Protein AF-A0A8C8DCT1-F1 (afdb_monomer)

Organism: Oncorhynchus tshawytscha (NCBI:txid74940)

InterPro domains:
  IPR006759 Glycosyl transferase family 54 [PTHR12062] (25-273)
  IPR056576 MGAT4 A/B/C, C-terminal domain [PF23524] (179-277)
  IPR057279 MGAT4, conserved region [PF04666] (25-170)

Structure (mmCIF, N/CA/C/O backbone):
data_AF-A0A8C8DCT1-F1
#
_entry.id   AF-A0A8C8DCT1-F1
#
loop_
_atom_site.group_PDB
_atom_site.id
_atom_site.type_symbol
_atom_site.label_atom_id
_atom_site.label_alt_id
_atom_site.label_comp_id
_atom_site.label_asym_id
_atom_site.label_entity_id
_atom_site.label_seq_id
_atom_site.pdbx_PDB_ins_code
_atom_site.Cartn_x
_atom_site.Cartn_y
_atom_site.Cartn_z
_atom_site.occupancy
_atom_site.B_iso_or_equiv
_atom_site.auth_seq_id
_atom_site.auth_comp_id
_atom_site.auth_asym_id
_atom_site.auth_atom_id
_atom_site.pdbx_PDB_model_num
ATOM 1 N N . MET A 1 1 ? 6.101 -24.961 2.528 1.00 25.94 1 MET A N 1
ATOM 2 C CA . MET A 1 1 ? 6.917 -23.967 3.258 1.00 25.94 1 MET A CA 1
ATOM 3 C C . MET A 1 1 ? 7.172 -22.815 2.290 1.00 25.94 1 MET A C 1
ATOM 5 O O . MET A 1 1 ? 8.003 -22.950 1.407 1.00 25.94 1 MET A O 1
ATOM 9 N N . VAL A 1 2 ? 6.334 -21.772 2.319 1.00 28.38 2 VAL A N 1
ATOM 10 C CA . VAL A 1 2 ? 6.328 -20.701 1.302 1.00 28.38 2 VAL A CA 1
ATOM 11 C C . VAL A 1 2 ? 7.043 -19.491 1.891 1.00 28.38 2 VAL A C 1
ATOM 13 O O . VAL A 1 2 ? 6.448 -18.714 2.635 1.00 28.38 2 VAL A O 1
ATOM 16 N N . GLY A 1 3 ? 8.344 -19.394 1.627 1.00 27.45 3 GLY A N 1
ATOM 17 C CA . GLY A 1 3 ? 9.152 -18.250 2.030 1.00 27.45 3 GLY A CA 1
ATOM 18 C C . GLY A 1 3 ? 8.794 -17.037 1.181 1.00 27.45 3 GLY A C 1
ATOM 19 O O . GLY A 1 3 ? 8.945 -17.066 -0.036 1.00 27.45 3 GLY A O 1
ATOM 20 N N . TRP A 1 4 ? 8.317 -15.974 1.820 1.00 39.59 4 TRP A N 1
ATOM 21 C CA . TRP A 1 4 ? 8.308 -14.644 1.223 1.00 39.59 4 TRP A CA 1
ATOM 22 C C . TRP A 1 4 ? 9.604 -13.951 1.630 1.00 39.59 4 TRP A C 1
ATOM 24 O O . TRP A 1 4 ? 9.947 -13.917 2.811 1.00 39.59 4 TRP A O 1
ATOM 34 N N . SER A 1 5 ? 10.323 -13.381 0.665 1.00 36.41 5 SER A N 1
ATOM 35 C CA . SER A 1 5 ? 11.339 -12.380 0.972 1.00 36.41 5 SER A CA 1
ATOM 36 C C . SER A 1 5 ? 10.609 -11.055 1.168 1.00 36.41 5 SER A C 1
ATOM 38 O O . SER A 1 5 ? 10.231 -10.399 0.202 1.00 36.41 5 SER A O 1
ATOM 40 N N . VAL A 1 6 ? 10.343 -10.685 2.422 1.00 41.06 6 VAL A N 1
ATOM 41 C CA . VAL A 1 6 ? 9.901 -9.324 2.740 1.00 41.06 6 VAL A CA 1
ATOM 42 C C . VAL A 1 6 ? 11.112 -8.410 2.528 1.00 41.06 6 VAL A C 1
ATOM 44 O O . VAL A 1 6 ? 12.167 -8.619 3.128 1.00 41.06 6 VAL A O 1
ATOM 47 N N . GLY A 1 7 ? 10.980 -7.434 1.629 1.00 40.09 7 GLY A N 1
ATOM 48 C CA . GLY A 1 7 ? 12.064 -6.625 1.053 1.00 40.09 7 GLY A CA 1
ATOM 49 C C . GLY A 1 7 ? 12.841 -5.699 2.001 1.00 40.09 7 GLY A C 1
ATOM 50 O O . GLY A 1 7 ? 13.583 -4.846 1.518 1.00 40.09 7 GLY A O 1
ATOM 51 N N . TRP A 1 8 ? 12.740 -5.861 3.323 1.00 38.50 8 TRP A N 1
ATOM 52 C CA . TRP A 1 8 ? 13.465 -5.035 4.298 1.00 38.50 8 TRP A CA 1
ATOM 53 C C . TRP A 1 8 ? 14.991 -5.168 4.169 1.00 38.50 8 TRP A C 1
ATOM 55 O O . TRP A 1 8 ? 15.706 -4.172 4.264 1.00 38.50 8 TRP A O 1
ATOM 65 N N . LEU A 1 9 ? 15.503 -6.370 3.864 1.00 32.44 9 LEU A N 1
ATOM 66 C CA . LEU A 1 9 ? 16.948 -6.602 3.702 1.00 32.44 9 LEU A CA 1
ATOM 67 C C . LEU A 1 9 ? 17.505 -6.054 2.370 1.00 32.44 9 LEU A C 1
ATOM 69 O O . LEU A 1 9 ? 18.698 -5.787 2.246 1.00 32.44 9 LEU A O 1
ATOM 73 N N . VAL A 1 10 ? 16.648 -5.881 1.359 1.00 43.91 10 VAL A N 1
ATOM 74 C CA . VAL A 1 10 ? 17.064 -5.559 -0.017 1.00 43.91 10 VAL A CA 1
ATOM 75 C C . VAL A 1 10 ? 17.356 -4.068 -0.182 1.00 43.91 10 VAL A C 1
ATOM 77 O O . VAL A 1 10 ? 18.243 -3.687 -0.947 1.00 43.91 10 VAL A O 1
ATOM 80 N N . ARG A 1 11 ? 16.685 -3.207 0.592 1.00 40.72 11 ARG A N 1
ATOM 81 C CA . ARG A 1 11 ? 16.864 -1.754 0.490 1.00 40.72 11 ARG A CA 1
ATOM 82 C C . ARG A 1 11 ? 18.216 -1.278 1.022 1.00 40.72 11 ARG A C 1
ATOM 84 O O . ARG A 1 11 ? 18.781 -0.364 0.436 1.00 40.72 11 ARG A O 1
ATOM 91 N N . TRP A 1 12 ? 18.786 -1.916 2.049 1.00 36.31 12 TRP A N 1
ATOM 92 C CA . TRP A 1 12 ? 20.159 -1.606 2.480 1.00 36.31 12 TRP A CA 1
ATOM 93 C C . TRP A 1 12 ? 21.188 -1.947 1.397 1.00 36.31 12 TRP A C 1
ATOM 95 O O . TRP A 1 12 ? 22.091 -1.153 1.151 1.00 36.31 12 TRP A O 1
ATOM 105 N N . LEU A 1 13 ? 21.010 -3.066 0.688 1.00 40.31 13 LEU A N 1
ATOM 106 C CA . LEU A 1 13 ? 21.912 -3.472 -0.390 1.00 40.31 13 LEU A CA 1
ATOM 107 C C . LEU A 1 13 ? 21.796 -2.551 -1.621 1.00 40.31 13 LEU A C 1
ATOM 109 O O . LEU A 1 13 ? 22.809 -2.128 -2.169 1.00 40.31 13 LEU A O 1
ATOM 113 N N . VAL A 1 14 ? 20.572 -2.194 -2.032 1.00 45.75 14 VAL A N 1
ATOM 114 C CA . VAL A 1 14 ? 20.336 -1.322 -3.200 1.00 45.75 14 VAL A CA 1
ATOM 115 C C . VAL A 1 14 ? 20.711 0.128 -2.898 1.00 45.75 14 VAL A C 1
ATOM 117 O O . VAL A 1 14 ? 21.392 0.751 -3.705 1.00 45.75 14 VAL A O 1
ATOM 120 N N . ARG A 1 15 ? 20.374 0.657 -1.714 1.00 43.50 15 ARG A N 1
ATOM 121 C CA . ARG A 1 15 ? 20.783 2.010 -1.306 1.00 43.50 15 ARG A CA 1
ATOM 122 C C . ARG A 1 15 ? 22.308 2.114 -1.195 1.00 43.50 15 ARG A C 1
ATOM 124 O O . ARG A 1 15 ? 22.856 3.135 -1.586 1.00 43.50 15 ARG A O 1
ATOM 131 N N . TRP A 1 16 ? 23.006 1.064 -0.757 1.00 39.75 16 TRP A N 1
ATOM 132 C CA . TRP A 1 16 ? 24.475 1.043 -0.740 1.00 39.75 16 TRP A CA 1
ATOM 133 C C . TRP A 1 16 ? 25.089 0.944 -2.148 1.00 39.75 16 TRP A C 1
ATOM 135 O O . TRP A 1 16 ? 26.057 1.642 -2.437 1.00 39.75 16 TRP A O 1
ATOM 145 N N . LEU A 1 17 ? 24.498 0.162 -3.059 1.00 44.16 17 LEU A N 1
ATOM 146 C CA . LEU A 1 17 ? 24.978 0.041 -4.444 1.00 44.16 17 LEU A CA 1
ATOM 147 C C . LEU A 1 17 ? 24.665 1.271 -5.319 1.00 44.16 17 LEU A C 1
ATOM 149 O O . LEU A 1 17 ? 25.427 1.558 -6.241 1.00 44.16 17 LEU A O 1
ATOM 153 N N . THR A 1 18 ? 23.589 2.021 -5.047 1.00 47.94 18 THR A N 1
ATOM 154 C CA . THR A 1 18 ? 23.150 3.141 -5.904 1.00 47.94 18 THR A CA 1
ATOM 155 C C . THR A 1 18 ? 23.257 4.531 -5.275 1.00 47.94 18 THR A C 1
ATOM 157 O O . THR A 1 18 ? 23.025 5.522 -5.970 1.00 47.94 18 THR A O 1
ATOM 160 N N . SER A 1 19 ? 23.657 4.664 -4.003 1.00 49.53 19 SER A N 1
ATOM 161 C CA . SER A 1 19 ? 23.909 5.979 -3.378 1.00 49.53 19 SER A CA 1
ATOM 162 C C . SER A 1 19 ? 25.127 6.712 -3.962 1.00 49.53 19 SER A C 1
ATOM 164 O O . SER A 1 19 ? 25.283 7.902 -3.702 1.00 49.53 19 SER A O 1
ATOM 166 N N . CYS A 1 20 ? 25.963 6.046 -4.764 1.00 50.34 20 CYS A N 1
ATOM 167 C CA . CYS A 1 20 ? 27.159 6.641 -5.377 1.00 50.34 20 CYS A CA 1
ATOM 168 C C . CYS A 1 20 ? 27.070 6.830 -6.903 1.00 50.34 20 CYS A C 1
ATOM 170 O O . CYS A 1 20 ? 28.040 7.281 -7.509 1.00 50.34 20 CYS A O 1
ATOM 172 N N . PHE A 1 21 ? 25.937 6.518 -7.543 1.00 56.69 21 PHE A N 1
ATOM 173 C CA . PHE A 1 21 ? 25.781 6.692 -8.991 1.00 56.69 21 PHE A CA 1
ATOM 174 C C . PHE A 1 21 ? 25.102 8.025 -9.323 1.00 56.69 21 PHE A C 1
ATOM 176 O O . PHE A 1 21 ? 23.877 8.146 -9.296 1.00 56.69 21 PHE A O 1
ATOM 183 N N . TYR A 1 22 ? 25.907 9.029 -9.676 1.00 67.50 22 TYR A N 1
ATOM 184 C CA . TYR A 1 22 ? 25.417 10.230 -10.352 1.00 67.50 22 TYR A CA 1
ATOM 185 C C . TYR A 1 22 ? 25.256 9.934 -11.842 1.00 67.50 22 TYR A C 1
ATOM 187 O O . TYR A 1 22 ? 26.238 9.727 -12.555 1.00 67.50 22 TYR A O 1
ATOM 195 N N . ILE A 1 23 ? 24.011 9.912 -12.318 1.00 80.38 23 ILE A N 1
ATOM 196 C CA . ILE A 1 23 ? 23.723 9.719 -13.737 1.00 80.38 23 ILE A CA 1
ATOM 197 C C . ILE A 1 23 ? 23.819 11.079 -14.436 1.00 80.38 23 ILE A C 1
ATOM 199 O O . ILE A 1 23 ? 23.010 11.972 -14.188 1.00 80.38 23 ILE A O 1
ATOM 203 N N . LEU A 1 24 ? 24.834 11.244 -15.282 1.00 83.31 24 LEU A N 1
ATOM 204 C CA . LEU A 1 24 ? 25.104 12.481 -16.017 1.00 83.31 24 LEU A CA 1
ATOM 205 C C . LEU A 1 24 ? 24.557 12.410 -17.448 1.00 83.31 24 LEU A C 1
ATOM 207 O O . LEU A 1 24 ? 24.307 11.332 -17.978 1.00 83.31 24 LEU A O 1
ATOM 211 N N . GLY A 1 25 ? 24.393 13.576 -18.081 1.00 86.25 25 GLY A N 1
ATOM 212 C CA . GLY A 1 25 ? 23.994 13.665 -19.491 1.00 86.25 25 GLY A CA 1
ATOM 213 C C . GLY A 1 25 ? 22.538 13.279 -19.771 1.00 86.25 25 GLY A C 1
ATOM 214 O O . GLY A 1 25 ? 22.223 12.873 -20.884 1.00 86.25 25 GLY A O 1
ATOM 215 N N . LEU A 1 26 ? 21.655 13.391 -18.773 1.00 90.56 26 LEU A N 1
ATOM 216 C CA . LEU A 1 26 ? 20.252 13.003 -18.904 1.00 90.56 26 LEU A CA 1
ATOM 217 C C . LEU A 1 26 ? 19.483 13.897 -19.883 1.00 90.56 26 LEU A C 1
ATOM 219 O O . LEU A 1 26 ? 19.549 15.130 -19.823 1.00 90.56 26 LEU A O 1
ATOM 223 N N . LYS A 1 27 ? 18.677 13.258 -20.733 1.00 89.69 27 LYS A N 1
ATOM 224 C CA . LYS A 1 27 ? 17.717 13.927 -21.616 1.00 89.69 27 LYS A CA 1
ATOM 225 C C . LYS A 1 27 ? 16.671 14.703 -20.806 1.00 89.69 27 LYS A C 1
ATOM 227 O O . LYS A 1 27 ? 16.090 14.187 -19.851 1.00 89.69 27 LYS A O 1
ATOM 232 N N . ARG A 1 28 ? 16.382 15.943 -21.215 1.00 85.56 28 ARG A N 1
ATOM 233 C CA . ARG A 1 28 ? 15.299 16.748 -20.629 1.00 85.56 28 ARG A CA 1
ATOM 234 C C . ARG A 1 28 ? 13.978 16.480 -21.345 1.00 85.56 28 ARG A C 1
ATOM 236 O O . ARG A 1 28 ? 13.848 16.794 -22.521 1.00 85.56 28 ARG A O 1
ATOM 243 N N . ASN A 1 29 ? 13.000 15.981 -20.593 1.00 86.12 29 ASN A N 1
ATOM 244 C CA . ASN A 1 29 ? 11.614 15.758 -21.015 1.00 86.12 29 ASN A CA 1
ATOM 245 C C . ASN A 1 29 ? 10.653 16.386 -19.982 1.00 86.12 29 ASN A C 1
ATOM 247 O O . ASN A 1 29 ? 11.088 16.752 -18.889 1.00 86.12 29 ASN A O 1
ATOM 251 N N . PHE A 1 30 ? 9.358 16.492 -20.310 1.00 83.38 30 PHE A N 1
ATOM 252 C CA . PHE A 1 30 ? 8.279 16.957 -19.409 1.00 83.38 30 PHE A CA 1
ATOM 253 C C . PHE A 1 30 ? 8.449 18.365 -18.810 1.00 83.38 30 PHE A C 1
ATOM 255 O O . PHE A 1 30 ? 7.761 18.719 -17.858 1.00 83.38 30 PHE A O 1
ATOM 262 N N . ASN A 1 31 ? 9.343 19.183 -19.378 1.00 85.69 31 ASN A N 1
ATOM 263 C CA . ASN A 1 31 ? 9.705 20.503 -18.849 1.00 85.69 31 ASN A CA 1
ATOM 264 C C . ASN A 1 31 ? 10.174 20.469 -17.375 1.00 85.69 31 ASN A C 1
ATOM 266 O O . ASN A 1 31 ? 10.043 21.445 -16.636 1.00 85.69 31 ASN A O 1
ATOM 270 N N . ASP A 1 32 ? 10.727 19.331 -16.949 1.00 85.69 32 ASP A N 1
ATOM 271 C CA . ASP A 1 32 ? 11.252 19.144 -15.604 1.00 85.69 32 ASP A CA 1
ATOM 272 C C . ASP A 1 32 ? 12.572 19.897 -15.404 1.00 85.69 32 ASP A C 1
ATOM 274 O O . ASP A 1 32 ? 13.437 19.953 -16.287 1.00 85.69 32 ASP A O 1
ATOM 278 N N . LYS A 1 33 ? 12.767 20.419 -14.189 1.00 88.06 33 LYS A N 1
ATOM 279 C CA . LYS A 1 33 ? 14.070 20.925 -13.749 1.00 88.06 33 LYS A CA 1
ATOM 280 C C . LYS A 1 33 ? 15.098 19.784 -13.711 1.00 88.06 33 LYS A C 1
ATOM 282 O O . LYS A 1 33 ? 14.754 18.615 -13.544 1.00 88.06 33 LYS A O 1
ATOM 287 N N . ALA A 1 34 ? 16.377 20.122 -13.883 1.00 87.12 34 ALA A N 1
ATOM 288 C CA . ALA A 1 34 ? 17.451 19.136 -14.037 1.00 87.12 34 ALA A CA 1
ATOM 289 C C . ALA A 1 34 ? 17.589 18.185 -12.834 1.00 87.12 34 ALA A C 1
ATOM 291 O O . ALA A 1 34 ? 17.821 16.994 -13.008 1.00 87.12 34 ALA A O 1
ATOM 292 N N . ASP A 1 35 ? 17.405 18.702 -11.625 1.00 86.19 35 ASP A N 1
ATOM 293 C CA . ASP A 1 35 ? 17.336 17.938 -10.380 1.00 86.19 35 ASP A CA 1
ATOM 294 C C . ASP A 1 35 ? 16.191 16.916 -10.391 1.00 86.19 35 ASP A C 1
ATOM 296 O O . ASP A 1 35 ? 16.415 15.749 -10.065 1.00 86.19 35 ASP A O 1
ATOM 300 N N . ARG A 1 36 ? 14.992 17.309 -10.839 1.00 86.06 36 ARG A N 1
ATOM 301 C CA . ARG A 1 36 ? 13.839 16.404 -10.952 1.00 86.06 36 ARG A CA 1
ATOM 302 C C . ARG A 1 36 ? 14.071 15.321 -11.999 1.00 86.06 36 ARG A C 1
ATOM 304 O O . ARG A 1 36 ? 13.753 14.162 -11.742 1.00 86.06 36 ARG A O 1
ATOM 311 N N . VAL A 1 37 ? 14.669 15.673 -13.142 1.00 89.81 37 VAL A N 1
ATOM 312 C CA . VAL A 1 37 ? 15.073 14.704 -14.177 1.00 89.81 37 VAL A CA 1
ATOM 313 C C . VAL A 1 37 ? 16.051 13.681 -13.599 1.00 89.81 37 VAL A C 1
ATOM 315 O O . VAL A 1 37 ? 15.834 12.481 -13.769 1.00 89.81 37 VAL A O 1
ATOM 318 N N . THR A 1 38 ? 17.080 14.129 -12.878 1.00 89.19 38 THR A N 1
ATOM 319 C CA . THR A 1 38 ? 18.043 13.242 -12.208 1.00 89.19 38 THR A CA 1
ATOM 320 C C . THR A 1 38 ? 17.360 12.336 -11.195 1.00 89.19 38 THR A C 1
ATOM 322 O O . THR A 1 38 ? 17.586 11.128 -11.218 1.00 89.19 38 THR A O 1
ATOM 325 N N . PHE A 1 39 ? 16.481 12.887 -10.359 1.00 87.38 39 PHE A N 1
ATOM 326 C CA . PHE A 1 39 ? 15.749 12.128 -9.351 1.00 87.38 39 PHE A CA 1
ATOM 327 C C . PHE A 1 39 ? 14.890 11.020 -9.969 1.00 87.38 39 PHE A C 1
ATOM 329 O O . PHE A 1 39 ? 15.092 9.849 -9.650 1.00 87.38 39 PHE A O 1
ATOM 336 N N . ARG A 1 40 ? 13.990 11.354 -10.906 1.00 89.75 40 ARG A N 1
ATOM 337 C CA . ARG A 1 40 ? 13.099 10.355 -11.526 1.00 89.75 40 ARG A CA 1
ATOM 338 C C . ARG A 1 40 ? 13.870 9.311 -12.336 1.00 89.75 40 ARG A C 1
ATOM 340 O O . ARG A 1 40 ? 13.493 8.143 -12.357 1.00 89.75 40 ARG A O 1
ATOM 347 N N . SER A 1 41 ? 14.970 9.719 -12.974 1.00 92.50 41 SER A N 1
ATOM 348 C CA . SER A 1 41 ? 15.819 8.810 -13.751 1.00 92.50 41 SER A CA 1
ATOM 349 C C . SER A 1 41 ? 16.558 7.835 -12.843 1.00 92.50 41 SER A C 1
ATOM 351 O O . SER A 1 41 ? 16.600 6.640 -13.128 1.00 92.50 41 SER A O 1
ATOM 353 N N . LYS A 1 42 ? 17.093 8.321 -11.717 1.00 90.12 42 LYS A N 1
ATOM 354 C CA . LYS A 1 42 ? 17.709 7.468 -10.700 1.00 90.12 42 LYS A CA 1
ATOM 355 C C . LYS A 1 42 ? 16.688 6.496 -10.109 1.00 90.12 42 LYS A C 1
ATOM 357 O O . LYS A 1 42 ? 16.996 5.318 -9.987 1.00 90.12 42 LYS A O 1
ATOM 362 N N . GLN A 1 43 ? 15.479 6.964 -9.807 1.00 90.19 43 GLN A N 1
ATOM 363 C CA . GLN A 1 43 ? 14.412 6.128 -9.256 1.00 90.19 43 GLN A CA 1
ATOM 364 C C . GLN A 1 43 ? 14.048 4.963 -10.194 1.00 90.19 43 GLN A C 1
ATOM 366 O O . GLN A 1 43 ? 13.954 3.824 -9.744 1.00 90.19 43 GLN A O 1
ATOM 371 N N . ASN A 1 44 ? 13.935 5.213 -11.504 1.00 94.06 44 ASN A N 1
ATOM 372 C CA . ASN A 1 44 ? 13.742 4.155 -12.505 1.00 94.06 44 ASN A CA 1
ATOM 373 C C . ASN A 1 44 ? 14.867 3.109 -12.476 1.00 94.06 44 ASN A C 1
ATOM 375 O O . ASN A 1 44 ? 14.602 1.907 -12.508 1.00 94.06 44 ASN A O 1
ATOM 379 N N . VAL A 1 45 ? 16.124 3.559 -12.403 1.00 94.12 45 VAL A N 1
ATOM 380 C CA . VAL A 1 45 ? 17.289 2.667 -12.341 1.00 94.12 45 VAL A CA 1
ATOM 381 C C . VAL A 1 45 ? 17.288 1.856 -11.043 1.00 94.12 45 VAL A C 1
ATOM 383 O O . VAL A 1 45 ? 17.450 0.638 -11.090 1.00 94.12 45 VAL A O 1
ATOM 386 N N . ASP A 1 46 ? 17.041 2.497 -9.901 1.00 91.75 46 ASP A N 1
ATOM 387 C CA . ASP A 1 46 ? 16.957 1.837 -8.595 1.00 91.75 46 ASP A CA 1
ATOM 388 C C . ASP A 1 46 ? 15.880 0.743 -8.594 1.00 91.75 46 ASP A C 1
ATOM 390 O O . ASP A 1 46 ? 16.148 -0.392 -8.186 1.00 91.75 46 ASP A O 1
ATOM 394 N N . TYR A 1 47 ? 14.681 1.047 -9.105 1.00 93.56 47 TYR A N 1
ATOM 395 C CA . TYR A 1 47 ? 13.608 0.060 -9.217 1.00 93.56 47 TYR A CA 1
ATOM 396 C C . TYR A 1 47 ? 13.921 -1.036 -10.226 1.00 93.56 47 TYR A C 1
ATOM 398 O O . TYR A 1 47 ? 13.636 -2.196 -9.945 1.00 93.56 47 TYR A O 1
ATOM 406 N N . SER A 1 48 ? 14.571 -0.726 -11.347 1.00 95.69 48 SER A N 1
ATOM 407 C CA . SER A 1 48 ? 15.040 -1.753 -12.279 1.00 95.69 48 SER A CA 1
ATOM 408 C C . SER A 1 48 ? 15.920 -2.793 -11.574 1.00 95.69 48 SER A C 1
ATOM 410 O O . SER A 1 48 ? 15.669 -3.996 -11.700 1.00 95.69 48 SER A O 1
ATOM 412 N N . PHE A 1 49 ? 16.922 -2.353 -10.805 1.00 94.38 49 PHE A N 1
ATOM 413 C CA . PHE A 1 49 ? 17.807 -3.263 -10.072 1.00 94.38 49 PHE A CA 1
ATOM 414 C C . PHE A 1 49 ? 17.066 -4.027 -8.971 1.00 94.38 49 PHE A C 1
ATOM 416 O O . PHE A 1 49 ? 17.285 -5.229 -8.813 1.00 94.38 49 PHE A O 1
ATOM 423 N N . LEU A 1 50 ? 16.166 -3.363 -8.241 1.00 93.31 50 LEU A N 1
ATOM 424 C CA . LEU A 1 50 ? 15.339 -3.994 -7.212 1.00 93.31 50 LEU A CA 1
ATOM 425 C C . LEU A 1 50 ? 14.446 -5.100 -7.795 1.00 93.31 50 LEU A C 1
ATOM 427 O O . LEU A 1 50 ? 14.428 -6.219 -7.282 1.00 93.31 50 LEU A O 1
ATOM 431 N N . VAL A 1 51 ? 13.737 -4.807 -8.884 1.00 95.44 51 VAL A N 1
ATOM 432 C CA . VAL A 1 51 ? 12.853 -5.754 -9.576 1.00 95.44 51 VAL A CA 1
ATOM 433 C C . VAL A 1 51 ? 13.658 -6.930 -10.130 1.00 95.44 51 VAL A C 1
ATOM 435 O O . VAL A 1 51 ? 13.275 -8.086 -9.935 1.00 95.44 51 VAL A O 1
ATOM 438 N N . GLN A 1 52 ? 14.817 -6.668 -10.748 1.00 95.94 52 GLN A N 1
ATOM 439 C CA . GLN A 1 52 ? 15.704 -7.730 -11.233 1.00 95.94 52 GLN A CA 1
ATOM 440 C C . GLN A 1 52 ? 16.156 -8.638 -10.093 1.00 95.94 52 GLN A C 1
ATOM 442 O O . GLN A 1 52 ? 16.121 -9.860 -10.223 1.00 95.94 52 GLN A O 1
ATOM 447 N N . PHE A 1 53 ? 16.562 -8.055 -8.965 1.00 95.19 53 PHE A N 1
ATOM 448 C CA . PHE A 1 53 ? 17.000 -8.809 -7.798 1.00 95.19 53 PHE A CA 1
ATOM 449 C C . PHE A 1 53 ? 15.903 -9.745 -7.273 1.00 95.19 53 PHE A C 1
ATOM 451 O O . PHE A 1 53 ? 16.207 -10.860 -6.845 1.00 95.19 53 PHE A O 1
ATOM 458 N N . CYS A 1 54 ? 14.641 -9.317 -7.326 1.00 94.81 54 CYS A N 1
ATOM 459 C CA . CYS A 1 54 ? 13.485 -10.088 -6.869 1.00 94.81 54 CYS A CA 1
ATOM 460 C C . CYS A 1 54 ? 13.047 -11.213 -7.825 1.00 94.81 54 CYS A C 1
ATOM 462 O O . CYS A 1 54 ? 12.250 -12.064 -7.425 1.00 94.81 54 CYS A O 1
ATOM 464 N N . THR A 1 55 ? 13.575 -11.257 -9.051 1.00 93.25 55 THR A N 1
ATOM 465 C CA . THR A 1 55 ? 13.232 -12.281 -10.052 1.00 93.25 55 THR A CA 1
ATOM 466 C C . THR A 1 55 ? 13.433 -13.695 -9.503 1.00 93.25 55 THR A C 1
ATOM 468 O O . THR A 1 55 ? 14.502 -14.029 -8.994 1.00 93.25 55 THR A O 1
ATOM 471 N N . GLY A 1 56 ? 12.404 -14.541 -9.628 1.00 91.44 56 GLY A N 1
ATOM 472 C CA . GLY A 1 56 ? 12.472 -15.963 -9.273 1.00 91.44 56 GLY A CA 1
ATOM 473 C C . GLY A 1 56 ? 12.497 -16.264 -7.769 1.00 91.44 56 GLY A C 1
ATOM 474 O O . GLY A 1 56 ? 12.678 -17.418 -7.390 1.00 91.44 56 GLY A O 1
ATOM 475 N N . ARG A 1 57 ? 12.314 -15.261 -6.897 1.00 93.44 57 ARG A N 1
ATOM 476 C CA . ARG A 1 57 ? 12.340 -15.442 -5.429 1.00 93.44 57 ARG A CA 1
ATOM 477 C C . ARG A 1 57 ? 10.982 -15.753 -4.802 1.00 93.44 57 ARG A C 1
ATOM 479 O O . ARG A 1 57 ? 10.922 -16.240 -3.678 1.00 93.44 57 ARG A O 1
ATOM 486 N N . SER A 1 58 ? 9.901 -15.442 -5.503 1.00 94.25 58 SER A N 1
ATOM 487 C CA . SER A 1 58 ? 8.512 -15.643 -5.082 1.00 94.25 58 SER A CA 1
ATOM 488 C C . SER A 1 58 ? 7.629 -15.858 -6.312 1.00 94.25 58 SER A C 1
ATOM 490 O O . SER A 1 58 ? 8.090 -15.682 -7.437 1.00 94.25 58 SER A O 1
ATOM 492 N N . LEU A 1 59 ? 6.361 -16.236 -6.108 1.00 94.69 59 LEU A N 1
ATOM 493 C CA . LEU A 1 59 ? 5.364 -16.337 -7.188 1.00 94.69 59 LEU A CA 1
ATOM 494 C C . LEU A 1 59 ? 4.900 -14.960 -7.680 1.00 94.69 59 LEU A C 1
ATOM 496 O O . LEU A 1 59 ? 4.677 -14.760 -8.871 1.00 94.69 59 LEU A O 1
ATOM 500 N N . HIS A 1 60 ? 4.794 -14.008 -6.753 1.00 96.81 60 HIS A N 1
ATOM 501 C CA . HIS A 1 60 ? 4.347 -12.648 -7.022 1.00 96.81 60 HIS A CA 1
ATOM 502 C C . HIS A 1 60 ? 5.295 -11.632 -6.388 1.00 96.81 60 HIS A C 1
ATOM 504 O O . HIS A 1 60 ? 5.923 -11.911 -5.360 1.00 96.81 60 HIS A O 1
ATOM 510 N N . TYR A 1 61 ? 5.362 -10.450 -6.986 1.00 96.75 61 TYR A N 1
ATOM 511 C CA . TYR A 1 61 ? 6.109 -9.294 -6.507 1.00 96.75 61 TYR A CA 1
ATOM 512 C C . TYR A 1 61 ? 5.156 -8.134 -6.261 1.00 96.75 61 TYR A C 1
ATOM 514 O O . TYR A 1 61 ? 4.360 -7.804 -7.136 1.00 96.75 61 TYR A O 1
ATOM 522 N N . LEU A 1 62 ? 5.251 -7.526 -5.081 1.00 96.25 62 LEU A N 1
ATOM 523 C CA . LEU A 1 62 ? 4.461 -6.369 -4.682 1.00 96.25 62 LEU A CA 1
ATOM 524 C C . LEU A 1 62 ? 5.387 -5.152 -4.564 1.00 96.25 62 LEU A C 1
ATOM 526 O O . LEU A 1 62 ? 6.316 -5.163 -3.755 1.00 96.25 62 LEU A O 1
ATOM 530 N N . GLN A 1 63 ? 5.133 -4.121 -5.366 1.00 94.25 63 GLN A N 1
ATOM 531 C CA . GLN A 1 63 ? 5.859 -2.852 -5.327 1.00 94.25 63 GLN A CA 1
ATOM 532 C C . GLN A 1 63 ? 5.306 -1.967 -4.201 1.00 94.25 63 GLN A C 1
ATOM 534 O O . GLN A 1 63 ? 4.120 -1.642 -4.192 1.00 94.25 63 GLN A O 1
ATOM 539 N N . LEU A 1 64 ? 6.174 -1.554 -3.275 1.00 91.06 64 LEU A N 1
ATOM 540 C CA . LEU A 1 64 ? 5.858 -0.655 -2.158 1.00 91.06 64 LEU A CA 1
ATOM 541 C C . LEU A 1 64 ? 6.965 0.397 -1.978 1.00 91.06 64 LEU A C 1
ATOM 543 O O . LEU A 1 64 ? 8.078 0.230 -2.488 1.00 91.06 64 LEU A O 1
ATOM 547 N N . GLU A 1 65 ? 6.651 1.458 -1.236 1.00 84.56 65 GLU A N 1
ATOM 548 C CA . GLU A 1 65 ? 7.610 2.440 -0.710 1.00 84.56 65 GLU A CA 1
ATOM 549 C C . GLU A 1 65 ? 7.901 2.200 0.778 1.00 84.56 65 GLU A C 1
ATOM 551 O O . GLU A 1 65 ? 7.368 1.273 1.391 1.00 84.56 65 GLU A O 1
ATOM 556 N N . ASP A 1 66 ? 8.815 2.984 1.345 1.00 73.44 66 ASP A N 1
ATOM 557 C CA . ASP A 1 66 ? 9.223 2.894 2.749 1.00 73.44 66 ASP A CA 1
ATOM 558 C C . ASP A 1 66 ? 8.302 3.619 3.727 1.00 73.44 66 ASP A C 1
ATOM 560 O O . ASP A 1 66 ? 8.320 3.307 4.916 1.00 73.44 66 ASP A O 1
ATOM 564 N N . ASP A 1 67 ? 7.503 4.555 3.244 1.00 75.06 67 ASP A N 1
ATOM 565 C CA . ASP A 1 67 ? 6.583 5.394 4.003 1.00 75.06 67 ASP A CA 1
ATOM 566 C C . ASP A 1 67 ? 5.128 5.068 3.647 1.00 75.06 67 ASP A C 1
ATOM 568 O O . ASP A 1 67 ? 4.313 5.939 3.343 1.00 75.06 67 ASP A O 1
ATOM 572 N N . VAL A 1 68 ? 4.803 3.775 3.697 1.00 81.00 68 VAL A N 1
ATOM 573 C CA . VAL A 1 68 ? 3.467 3.246 3.413 1.00 81.00 68 VAL A CA 1
ATOM 574 C C . VAL A 1 68 ? 2.869 2.623 4.672 1.00 81.00 68 VAL A C 1
ATOM 576 O O . VAL A 1 68 ? 3.448 1.703 5.252 1.00 81.00 68 VAL A O 1
ATOM 579 N N . SER A 1 69 ? 1.680 3.074 5.074 1.00 81.50 69 SER A N 1
ATOM 580 C CA . SER A 1 69 ? 0.815 2.319 5.982 1.00 81.50 69 SER A CA 1
ATOM 581 C C . SER A 1 69 ? 0.049 1.256 5.204 1.00 81.50 69 SER A C 1
ATOM 583 O O . SER A 1 69 ? -0.401 1.487 4.081 1.00 81.50 69 SER A O 1
ATOM 585 N N . CYS A 1 70 ? -0.093 0.083 5.809 1.00 83.81 70 CYS A N 1
ATOM 586 C CA . CYS A 1 70 ? -0.792 -1.053 5.221 1.00 83.81 70 CYS A CA 1
ATOM 587 C C . CYS A 1 70 ? -2.011 -1.385 6.079 1.00 83.81 70 CYS A C 1
ATOM 589 O O . CYS A 1 70 ? -1.902 -1.359 7.305 1.00 83.81 70 CYS A O 1
ATOM 591 N N . SER A 1 71 ? -3.116 -1.778 5.447 1.00 82.75 71 SER A N 1
ATOM 592 C CA . SER A 1 71 ? -4.272 -2.324 6.164 1.00 82.75 71 SER A CA 1
ATOM 593 C C . SER A 1 71 ? -3.892 -3.595 6.932 1.00 82.75 71 SER A C 1
ATOM 595 O O . SER A 1 71 ? -3.086 -4.403 6.453 1.00 82.75 71 SER A O 1
ATOM 597 N N . HIS A 1 72 ? -4.483 -3.818 8.107 1.00 73.38 72 HIS A N 1
ATOM 598 C CA . HIS A 1 72 ? -4.138 -4.950 8.981 1.00 73.38 72 HIS A CA 1
ATOM 599 C C . HIS A 1 72 ? -4.140 -6.332 8.296 1.00 73.38 72 HIS A C 1
ATOM 601 O O . HIS A 1 72 ? -3.298 -7.177 8.611 1.00 73.38 72 HIS A O 1
ATOM 607 N N . HIS A 1 73 ? -5.034 -6.563 7.328 1.00 77.38 73 HIS A N 1
ATOM 608 C CA . HIS A 1 73 ? -5.188 -7.853 6.636 1.00 77.38 73 HIS A CA 1
ATOM 609 C C . HIS A 1 73 ? -4.716 -7.851 5.182 1.00 77.38 73 HIS A C 1
ATOM 611 O O . HIS A 1 73 ? -5.090 -8.752 4.422 1.00 77.38 73 HIS A O 1
ATOM 617 N N . PHE A 1 74 ? -3.872 -6.891 4.786 1.00 86.25 74 PHE A N 1
ATOM 618 C CA . PHE A 1 74 ? -3.492 -6.689 3.383 1.00 86.25 74 PHE A CA 1
ATOM 619 C C . PHE A 1 74 ? -3.031 -7.984 2.688 1.00 86.25 74 PHE A C 1
ATOM 621 O O . PHE A 1 74 ? -3.427 -8.270 1.562 1.00 86.25 74 PHE A O 1
ATOM 628 N N . LEU A 1 75 ? -2.233 -8.819 3.364 1.00 87.31 75 LEU A N 1
ATOM 629 C CA . LEU A 1 75 ? -1.691 -10.041 2.767 1.00 87.31 75 LEU A CA 1
ATOM 630 C C . LEU A 1 75 ? -2.780 -11.085 2.485 1.00 87.31 75 LEU A C 1
ATOM 632 O O . LEU A 1 75 ? -2.756 -11.742 1.442 1.00 87.31 75 LEU A O 1
ATOM 636 N N . SER A 1 76 ? -3.713 -11.258 3.421 1.00 84.31 76 SER A N 1
ATOM 637 C CA . SER A 1 76 ? -4.836 -12.187 3.278 1.00 84.31 76 SER A CA 1
ATOM 638 C C . SER A 1 76 ? -5.800 -11.705 2.196 1.00 84.31 76 SER A C 1
ATOM 640 O O . SER A 1 76 ? -6.217 -12.510 1.366 1.00 84.31 76 SER A O 1
ATOM 642 N N . ALA A 1 77 ? -6.072 -10.396 2.149 1.00 86.31 77 ALA A N 1
ATOM 643 C CA . ALA A 1 77 ? -6.896 -9.773 1.116 1.00 86.31 77 ALA A CA 1
ATOM 644 C C . ALA A 1 77 ? -6.295 -9.973 -0.285 1.00 86.31 77 ALA A C 1
ATOM 646 O O . ALA A 1 77 ? -6.957 -10.520 -1.165 1.00 86.31 77 ALA A O 1
ATOM 647 N N . ILE A 1 78 ? -5.008 -9.648 -0.475 1.00 92.88 78 ILE A N 1
ATOM 648 C CA . ILE A 1 78 ? -4.300 -9.862 -1.751 1.00 92.88 78 ILE A CA 1
ATOM 649 C C . ILE A 1 78 ? -4.385 -11.328 -2.185 1.00 92.88 78 ILE A C 1
ATOM 651 O O . ILE A 1 78 ? -4.664 -11.616 -3.347 1.00 92.88 78 ILE A O 1
ATOM 655 N N . ARG A 1 79 ? -4.161 -12.273 -1.262 1.00 92.19 79 ARG A N 1
ATOM 656 C CA . ARG A 1 79 ? -4.253 -13.710 -1.562 1.00 92.19 79 ARG A CA 1
ATOM 657 C C . ARG A 1 79 ? -5.652 -14.114 -2.013 1.00 92.19 79 ARG A C 1
ATOM 659 O O . ARG A 1 79 ? -5.753 -14.845 -2.993 1.00 92.19 79 ARG A O 1
ATOM 666 N N . GLY A 1 80 ? -6.688 -13.642 -1.322 1.00 90.88 80 GLY A N 1
ATOM 667 C CA . GLY A 1 80 ? -8.079 -13.901 -1.689 1.00 90.88 80 GLY A CA 1
ATOM 668 C C . GLY A 1 80 ? -8.390 -13.404 -3.098 1.00 90.88 80 GLY A C 1
ATOM 669 O O . GLY A 1 80 ? -8.866 -14.179 -3.923 1.00 90.88 80 GLY A O 1
ATOM 670 N N . HIS A 1 81 ? -8.016 -12.161 -3.409 1.00 92.50 81 HIS A N 1
ATOM 671 C CA . HIS A 1 81 ? -8.214 -11.590 -4.741 1.00 92.50 81 HIS A CA 1
ATOM 672 C C . HIS A 1 81 ? -7.463 -12.364 -5.825 1.00 92.50 81 HIS A C 1
ATOM 674 O O . HIS A 1 81 ? -8.063 -12.734 -6.826 1.00 92.50 81 HIS A O 1
ATOM 680 N N . VAL A 1 82 ? -6.183 -12.686 -5.611 1.00 94.62 82 VAL A N 1
ATOM 681 C CA . VAL A 1 82 ? -5.390 -13.470 -6.574 1.00 94.62 82 VAL A CA 1
ATOM 682 C C . VAL A 1 82 ? -5.995 -14.856 -6.812 1.00 94.62 82 VAL A C 1
ATOM 684 O O . VAL A 1 82 ? -5.999 -15.322 -7.945 1.00 94.62 82 VAL A O 1
ATOM 687 N N . GLN A 1 83 ? -6.516 -15.519 -5.776 1.00 92.44 83 GLN A N 1
ATOM 688 C CA . GLN A 1 83 ? -7.165 -16.831 -5.908 1.00 92.44 83 GLN A CA 1
ATOM 689 C C . GLN A 1 83 ? -8.493 -16.775 -6.669 1.00 92.44 83 GLN A C 1
ATOM 691 O O . GLN A 1 83 ? -8.866 -17.760 -7.297 1.00 92.44 83 GLN A O 1
ATOM 696 N N . GLN A 1 84 ? -9.197 -15.646 -6.601 1.00 91.06 84 GLN A N 1
ATOM 697 C CA . GLN A 1 84 ? -10.459 -15.414 -7.306 1.00 91.06 84 GLN A CA 1
ATOM 698 C C . GLN A 1 84 ? -10.259 -14.951 -8.756 1.00 91.06 84 GLN A C 1
ATOM 700 O O . GLN A 1 84 ? -11.233 -14.851 -9.498 1.00 91.06 84 GLN A O 1
ATOM 705 N N . MET A 1 85 ? -9.025 -14.654 -9.176 1.00 92.25 85 MET A N 1
ATOM 706 C CA . MET A 1 85 ? -8.754 -14.236 -10.548 1.00 92.25 85 MET A CA 1
ATOM 707 C C . MET A 1 85 ? -8.912 -15.407 -11.517 1.00 92.25 85 MET A C 1
ATOM 709 O O . MET A 1 85 ? -8.095 -16.324 -11.545 1.00 92.25 85 MET A O 1
ATOM 713 N N . GLU A 1 86 ? -9.937 -15.327 -12.362 1.00 90.19 86 GLU A N 1
ATOM 714 C CA . GLU A 1 86 ? -10.170 -16.285 -13.451 1.00 90.19 86 GLU A CA 1
ATOM 715 C C . GLU A 1 86 ? -9.570 -15.817 -14.785 1.00 90.19 86 GLU A C 1
ATOM 717 O O . GLU A 1 86 ? -9.288 -16.627 -15.668 1.00 90.19 86 GLU A O 1
ATOM 722 N N . VAL A 1 87 ? -9.355 -14.506 -14.935 1.00 90.19 87 VAL A N 1
ATOM 723 C CA . VAL A 1 87 ? -8.800 -13.901 -16.151 1.00 90.19 87 VAL A CA 1
ATOM 724 C C . VAL A 1 87 ? -7.293 -13.660 -16.019 1.00 90.19 87 VAL A C 1
ATOM 726 O O . VAL A 1 87 ? -6.836 -13.270 -14.940 1.00 90.19 87 VAL A O 1
ATOM 729 N N . PRO A 1 88 ? -6.507 -13.840 -17.099 1.00 93.69 88 PRO A N 1
ATOM 730 C CA . PRO A 1 88 ? -5.100 -13.461 -17.109 1.00 93.69 88 PRO A CA 1
ATOM 731 C C . PRO A 1 88 ? -4.920 -11.973 -16.805 1.00 93.69 88 PRO A C 1
ATOM 733 O O . PRO A 1 88 ? -5.669 -11.132 -17.303 1.00 93.69 88 PRO A O 1
ATOM 736 N N . TRP A 1 89 ? -3.898 -11.646 -16.020 1.00 96.19 89 TRP A N 1
ATOM 737 C CA . TRP A 1 89 ? -3.575 -10.273 -15.655 1.00 96.19 89 TRP A CA 1
ATOM 738 C C . TRP A 1 89 ? -2.062 -10.044 -15.684 1.00 96.19 89 TRP A C 1
ATOM 740 O O . TRP A 1 89 ? -1.255 -10.907 -15.351 1.00 96.19 89 TRP A O 1
ATOM 750 N N . ALA A 1 90 ? -1.666 -8.850 -16.103 1.00 95.94 90 ALA A N 1
ATOM 751 C CA . ALA A 1 90 ? -0.296 -8.362 -16.067 1.00 95.94 90 ALA A CA 1
ATOM 752 C C . ALA A 1 90 ? 0.010 -7.641 -14.749 1.00 95.94 90 ALA A C 1
ATOM 754 O O . ALA A 1 90 ? 1.124 -7.743 -14.223 1.00 95.94 90 ALA A O 1
ATOM 755 N N . THR A 1 91 ? -0.965 -6.893 -14.221 1.00 96.88 91 THR A N 1
ATOM 756 C CA . THR A 1 91 ? -0.827 -6.120 -12.979 1.00 96.88 91 THR A CA 1
ATOM 757 C C . THR A 1 91 ? -2.158 -6.006 -12.243 1.00 96.88 91 THR A C 1
ATOM 759 O O . THR A 1 91 ? -3.177 -5.685 -12.859 1.00 96.88 91 THR A O 1
ATOM 762 N N . LEU A 1 92 ? -2.123 -6.210 -10.924 1.00 97.00 92 LEU A N 1
ATOM 763 C CA . LEU A 1 92 ? -3.218 -5.886 -10.003 1.00 97.00 92 LEU A CA 1
ATOM 764 C C . LEU A 1 92 ? -2.826 -4.683 -9.140 1.00 97.00 92 LEU A C 1
ATOM 766 O O . LEU A 1 92 ? -1.677 -4.590 -8.703 1.00 97.00 92 LEU A O 1
ATOM 770 N N . GLU A 1 93 ? -3.767 -3.778 -8.886 1.00 96.06 93 GLU A N 1
ATOM 771 C CA . GLU A 1 93 ? -3.541 -2.561 -8.100 1.00 96.06 93 GLU A CA 1
ATOM 772 C C . GLU A 1 93 ? -4.327 -2.611 -6.782 1.00 96.06 93 GLU A C 1
ATOM 774 O O . GLU A 1 93 ? -5.541 -2.802 -6.775 1.00 96.06 93 GLU A O 1
ATOM 779 N N . PHE A 1 94 ? -3.627 -2.422 -5.663 1.00 94.50 94 PHE A N 1
ATOM 780 C CA . PHE A 1 94 ? -4.195 -2.355 -4.307 1.00 94.50 94 PHE A CA 1
ATOM 781 C C . PHE A 1 94 ? -4.060 -0.954 -3.684 1.00 94.50 94 PHE A C 1
ATOM 783 O O . PHE A 1 94 ? -4.168 -0.793 -2.471 1.00 94.50 94 PHE A O 1
ATOM 790 N N . SER A 1 95 ? -3.749 0.041 -4.513 1.00 90.31 95 SER A N 1
ATOM 791 C CA . SER A 1 95 ? -3.785 1.471 -4.211 1.00 90.31 95 SER A CA 1
ATOM 792 C C . SER A 1 95 ? -3.932 2.243 -5.525 1.00 90.31 95 SER A C 1
ATOM 794 O O . SER A 1 95 ? -3.506 1.775 -6.585 1.00 90.31 95 SER A O 1
ATOM 796 N N . ALA A 1 96 ? -4.540 3.422 -5.470 1.00 85.12 96 ALA A N 1
ATOM 797 C CA . ALA A 1 96 ? -4.571 4.393 -6.557 1.00 85.12 96 ALA A CA 1
ATOM 798 C C . ALA A 1 96 ? -3.272 5.222 -6.659 1.00 85.12 96 ALA A C 1
ATOM 800 O O . ALA A 1 96 ? -3.081 5.965 -7.626 1.00 85.12 96 ALA A O 1
ATOM 801 N N . LEU A 1 97 ? -2.372 5.113 -5.677 1.00 82.75 97 LEU A N 1
ATOM 802 C CA . LEU A 1 97 ? -1.180 5.948 -5.559 1.00 82.75 97 LEU A CA 1
ATOM 803 C C . LEU A 1 97 ? -0.044 5.469 -6.462 1.00 82.75 97 LEU A C 1
ATOM 805 O O . LEU A 1 97 ? 0.828 4.703 -6.052 1.00 82.75 97 LEU A O 1
ATOM 809 N N . GLY A 1 98 ? -0.006 6.003 -7.681 1.00 83.81 98 GLY A N 1
ATOM 810 C CA . GLY A 1 98 ? 1.193 5.955 -8.511 1.00 83.81 98 GLY A CA 1
ATOM 811 C C . GLY A 1 98 ? 1.658 4.524 -8.756 1.00 83.81 98 GLY A C 1
ATOM 812 O O . GLY A 1 98 ? 0.938 3.757 -9.388 1.00 83.81 98 GLY A O 1
ATOM 813 N N . TYR A 1 99 ? 2.850 4.152 -8.285 1.00 85.19 99 TYR A N 1
ATOM 814 C CA . TYR A 1 99 ? 3.415 2.794 -8.350 1.00 85.19 99 TYR A CA 1
ATOM 815 C C . TYR A 1 99 ? 3.291 1.955 -7.064 1.00 85.19 99 TYR A C 1
ATOM 817 O O . TYR A 1 99 ? 3.751 0.811 -7.055 1.00 85.19 99 TYR A O 1
ATOM 825 N N . ILE A 1 100 ? 2.672 2.478 -6.007 1.00 90.44 100 ILE A N 1
ATOM 826 C CA . ILE A 1 100 ? 2.471 1.781 -4.729 1.00 90.44 100 ILE A CA 1
ATOM 827 C C . ILE A 1 100 ? 1.364 0.734 -4.877 1.00 90.44 100 ILE A C 1
ATOM 829 O O . ILE A 1 100 ? 0.377 0.935 -5.579 1.00 90.44 100 ILE A O 1
ATOM 833 N N . GLY A 1 101 ? 1.524 -0.413 -4.217 1.00 93.12 101 GLY A N 1
ATOM 834 C CA . GLY A 1 101 ? 0.488 -1.443 -4.164 1.00 93.12 101 GLY A CA 1
ATOM 835 C C . GLY A 1 101 ? 0.286 -2.186 -5.486 1.00 93.12 101 GLY A C 1
ATOM 836 O O . GLY A 1 101 ? -0.761 -2.800 -5.678 1.00 93.12 101 GLY A O 1
ATOM 837 N N . LYS A 1 102 ? 1.264 -2.148 -6.403 1.00 95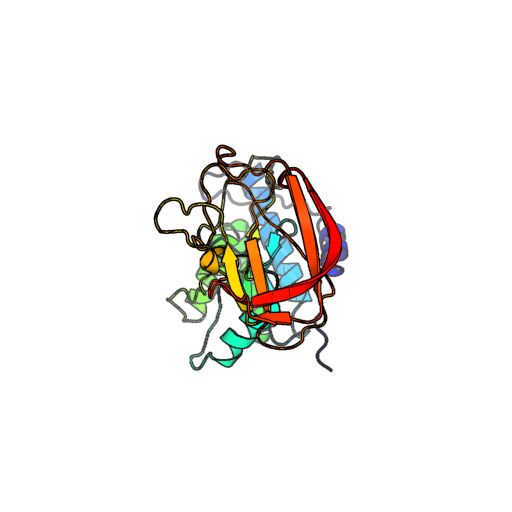.56 102 LYS A N 1
ATOM 838 C CA . LYS A 1 102 ? 1.203 -2.877 -7.678 1.00 95.56 102 LYS A CA 1
ATOM 839 C C . LYS A 1 102 ? 1.759 -4.286 -7.533 1.00 95.56 102 LYS A C 1
ATOM 841 O O . LYS A 1 102 ? 2.922 -4.461 -7.160 1.00 95.56 102 LYS A O 1
ATOM 846 N N . LEU A 1 103 ? 0.942 -5.282 -7.854 1.00 97.38 103 LEU A N 1
ATOM 847 C CA . LEU A 1 103 ? 1.303 -6.694 -7.824 1.00 97.38 103 LEU A CA 1
ATOM 848 C C . LEU A 1 103 ? 1.572 -7.215 -9.239 1.00 97.38 103 LEU A C 1
ATOM 850 O O . LEU A 1 103 ? 0.781 -6.982 -10.151 1.00 97.38 103 LEU A O 1
ATOM 854 N N . TYR A 1 104 ? 2.654 -7.973 -9.396 1.00 97.38 104 TYR A N 1
ATOM 855 C CA . TYR A 1 104 ? 3.088 -8.582 -10.654 1.00 97.38 104 TYR A CA 1
ATOM 856 C C . TYR A 1 104 ? 3.366 -10.072 -10.472 1.00 97.38 104 TYR A C 1
ATOM 858 O O . TYR A 1 104 ? 3.829 -10.502 -9.409 1.00 97.38 104 TYR A O 1
ATOM 866 N N . HIS A 1 105 ? 3.175 -10.855 -11.533 1.00 96.06 105 HIS A N 1
ATOM 867 C CA . HIS A 1 105 ? 3.739 -12.199 -11.614 1.00 96.06 105 HIS A CA 1
ATOM 868 C C . HIS A 1 105 ? 5.270 -12.144 -11.678 1.00 96.06 105 HIS A C 1
ATOM 870 O O . HIS A 1 105 ? 5.857 -11.303 -12.362 1.00 96.06 105 HIS A O 1
ATOM 876 N N . SER A 1 106 ? 5.928 -13.068 -10.977 1.00 95.25 106 SER A N 1
ATOM 877 C CA . SER A 1 106 ? 7.395 -13.137 -10.914 1.00 95.25 106 SER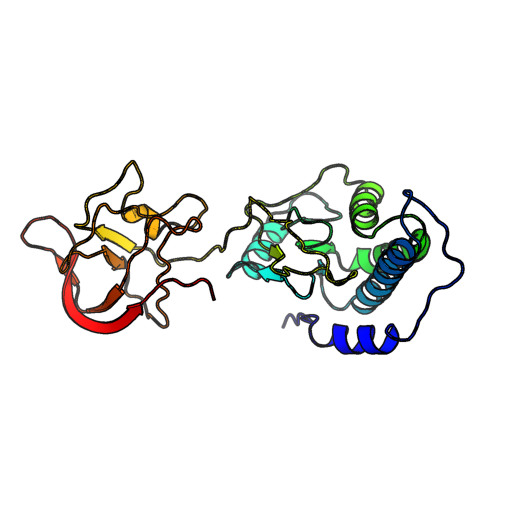 A CA 1
ATOM 878 C C . SER A 1 106 ? 8.051 -13.354 -12.283 1.00 95.25 106 SER A C 1
ATOM 880 O O . SER A 1 106 ? 9.141 -12.846 -12.547 1.00 95.25 106 SER A O 1
ATOM 882 N N . GLU A 1 107 ? 7.361 -14.052 -13.187 1.00 95.44 107 GLU A N 1
ATOM 883 C CA . GLU A 1 107 ? 7.820 -14.292 -14.560 1.00 95.44 107 GLU A CA 1
ATOM 884 C C . GLU A 1 107 ? 7.929 -13.008 -15.399 1.00 95.44 107 GLU A C 1
ATOM 886 O O . GLU A 1 107 ? 8.746 -12.937 -16.316 1.00 95.44 107 GLU A O 1
ATOM 891 N N . HIS A 1 108 ? 7.167 -11.964 -15.056 1.00 96.50 108 HIS A N 1
ATOM 892 C CA . HIS A 1 108 ? 7.202 -10.675 -15.747 1.00 96.50 108 HIS A CA 1
ATOM 893 C C . HIS A 1 108 ? 8.331 -9.757 -15.252 1.00 96.50 108 HIS A C 1
ATOM 895 O O . HIS A 1 108 ? 8.665 -8.784 -15.932 1.00 96.50 108 HIS A O 1
ATOM 901 N N . LEU A 1 109 ? 8.962 -10.046 -14.106 1.00 97.06 109 LEU A N 1
ATOM 902 C CA . LEU A 1 109 ? 9.957 -9.154 -13.491 1.00 97.06 109 LEU A CA 1
ATOM 903 C C . LEU A 1 109 ? 11.213 -8.914 -14.337 1.00 97.06 109 LEU A C 1
ATOM 905 O O . LEU A 1 109 ? 11.638 -7.760 -14.404 1.00 97.06 109 LEU A O 1
ATOM 909 N N . PRO A 1 110 ? 11.788 -9.907 -15.047 1.00 97.50 110 PRO A N 1
ATOM 910 C CA . PRO A 1 110 ? 12.901 -9.643 -15.958 1.00 97.50 110 PRO A CA 1
ATOM 911 C C . PRO A 1 110 ? 12.541 -8.636 -17.050 1.00 97.50 110 PRO A C 1
ATOM 913 O O . PRO A 1 110 ? 13.361 -7.796 -17.422 1.00 97.50 110 PRO A O 1
ATOM 916 N N . LEU A 1 111 ? 11.313 -8.710 -17.573 1.00 97.69 111 LEU A N 1
ATOM 917 C CA . LEU A 1 111 ? 10.839 -7.795 -18.604 1.00 97.69 111 LEU A CA 1
ATOM 918 C C . LEU A 1 111 ? 10.574 -6.404 -18.019 1.00 97.69 111 LEU A C 1
ATOM 920 O O . LEU A 1 111 ? 11.021 -5.415 -18.594 1.00 97.69 111 LEU A O 1
ATOM 924 N N . LEU A 1 112 ? 9.919 -6.334 -16.858 1.00 97.56 112 LEU A N 1
ATOM 925 C CA . LEU A 1 112 ? 9.642 -5.086 -16.145 1.00 97.56 112 LEU A CA 1
ATOM 926 C C . LEU A 1 112 ? 10.928 -4.347 -15.763 1.00 97.56 112 LEU A C 1
ATOM 928 O O . LEU A 1 112 ? 11.046 -3.151 -16.014 1.00 97.56 112 LEU A O 1
ATOM 932 N N . SER A 1 113 ? 11.919 -5.058 -15.220 1.00 97.44 113 SER A N 1
ATOM 933 C CA . SER A 1 113 ? 13.229 -4.492 -14.889 1.00 97.44 113 SER A CA 1
ATOM 934 C C . SER A 1 113 ? 13.895 -3.872 -16.118 1.00 97.44 113 SER A C 1
ATOM 936 O O . SER A 1 113 ? 14.255 -2.695 -16.107 1.00 97.44 113 SER A O 1
ATOM 938 N N . ARG A 1 114 ? 13.987 -4.628 -17.220 1.00 97.75 114 ARG A N 1
ATOM 939 C CA . ARG A 1 114 ? 14.565 -4.128 -18.477 1.00 97.75 114 ARG A CA 1
ATOM 940 C C . ARG A 1 114 ? 13.788 -2.942 -19.022 1.00 97.75 114 ARG A C 1
ATOM 942 O O . ARG A 1 114 ? 14.401 -2.009 -19.522 1.00 97.75 114 ARG A O 1
ATOM 949 N N . PHE A 1 115 ? 12.464 -2.956 -18.921 1.00 97.56 115 PHE A N 1
ATOM 950 C CA . PHE A 1 115 ? 11.627 -1.848 -19.361 1.00 97.56 115 PHE A CA 1
ATOM 951 C C . PHE A 1 115 ? 11.922 -0.567 -18.563 1.00 97.56 115 PHE A C 1
ATOM 953 O O . PHE A 1 115 ? 12.204 0.472 -19.159 1.00 97.56 115 PHE A O 1
ATOM 960 N N . LEU A 1 116 ? 11.976 -0.653 -17.230 1.00 97.06 116 LEU A N 1
ATOM 961 C CA . LEU A 1 116 ? 12.375 0.468 -16.369 1.00 97.06 116 LEU A CA 1
ATOM 962 C C . LEU A 1 116 ? 13.789 0.964 -16.700 1.00 97.06 116 LEU A C 1
ATOM 964 O O . LEU A 1 116 ? 14.021 2.171 -16.774 1.00 97.06 116 LEU A O 1
ATOM 968 N N . PHE A 1 117 ? 14.722 0.041 -16.947 1.00 96.50 117 PHE A N 1
ATOM 969 C CA . PHE A 1 117 ? 16.096 0.375 -17.309 1.00 96.50 117 PHE A CA 1
ATOM 970 C C . PHE A 1 117 ? 16.217 1.024 -18.684 1.00 96.50 117 PHE A C 1
ATOM 972 O O . PHE A 1 117 ? 17.004 1.942 -18.839 1.00 96.50 117 PHE A O 1
ATOM 979 N N . LEU A 1 118 ? 15.478 0.567 -19.694 1.00 96.75 118 LEU A N 1
ATOM 980 C CA . LEU A 1 118 ? 15.577 1.096 -21.057 1.00 96.75 118 LEU A CA 1
ATOM 981 C C . LEU A 1 118 ? 14.967 2.494 -21.168 1.00 96.75 118 LEU A C 1
ATOM 983 O O . LEU A 1 118 ? 15.485 3.338 -21.895 1.00 96.75 118 LEU A O 1
ATOM 987 N N . PHE A 1 119 ? 13.898 2.757 -20.416 1.00 96.12 119 PHE A N 1
ATOM 988 C CA . PHE A 1 119 ? 13.157 4.016 -20.479 1.00 96.12 119 PHE A CA 1
ATOM 989 C C . PHE A 1 119 ? 13.442 4.952 -19.301 1.00 96.12 119 PHE A C 1
ATOM 991 O O . PHE A 1 119 ? 12.704 5.915 -19.085 1.00 96.12 119 PHE A O 1
ATOM 998 N N . TYR A 1 120 ? 14.536 4.725 -18.566 1.00 94.94 120 TYR A N 1
ATOM 999 C CA . TYR A 1 120 ? 14.841 5.469 -17.344 1.00 94.94 120 TYR A CA 1
ATOM 1000 C C . TYR A 1 120 ? 14.924 6.990 -17.550 1.00 94.94 120 TYR A C 1
ATOM 1002 O O . TYR A 1 120 ? 14.519 7.747 -16.669 1.00 94.94 120 TYR A O 1
ATOM 1010 N N . GLN A 1 121 ? 15.395 7.442 -18.719 1.00 93.69 121 GLN A N 1
ATOM 1011 C CA . GLN A 1 121 ? 15.468 8.866 -19.071 1.00 93.69 121 GLN A CA 1
ATOM 1012 C C . GLN A 1 121 ? 14.139 9.412 -19.596 1.00 93.69 121 GLN A C 1
ATOM 1014 O O . GLN A 1 121 ? 13.862 10.612 -19.489 1.00 93.69 121 GLN A O 1
ATOM 1019 N N . GLU A 1 122 ? 13.301 8.542 -20.157 1.00 93.31 122 GLU A N 1
ATOM 1020 C CA . GLU A 1 122 ? 12.189 8.970 -20.989 1.00 93.31 122 GLU A CA 1
ATOM 1021 C C . GLU A 1 122 ? 11.034 9.514 -20.160 1.00 93.31 122 GLU A C 1
ATOM 1023 O O . GLU A 1 122 ? 10.584 10.616 -20.462 1.00 93.31 122 GLU A O 1
ATOM 1028 N N . MET A 1 123 ? 10.621 8.837 -19.083 1.00 92.31 123 MET A N 1
ATOM 1029 C CA . MET A 1 123 ? 9.489 9.262 -18.243 1.00 92.31 123 MET A CA 1
ATOM 1030 C C . MET A 1 123 ? 9.600 8.769 -16.784 1.00 92.31 123 MET A C 1
ATOM 1032 O O . MET A 1 123 ? 10.439 7.916 -16.500 1.00 92.31 123 MET A O 1
ATOM 1036 N N . PRO A 1 124 ? 8.814 9.314 -15.834 1.00 91.31 124 PRO A N 1
ATOM 1037 C CA . PRO A 1 124 ? 8.773 8.830 -14.448 1.00 91.31 124 PRO A CA 1
ATOM 1038 C C . PRO A 1 124 ? 8.290 7.375 -14.326 1.00 91.31 124 PRO A C 1
ATOM 1040 O O . PRO A 1 124 ? 7.546 6.888 -15.181 1.00 91.31 124 PRO A O 1
ATOM 1043 N N . CYS A 1 125 ? 8.660 6.702 -13.232 1.00 90.06 125 CYS A N 1
ATOM 1044 C CA . CYS A 1 125 ? 8.309 5.298 -12.998 1.00 90.06 125 CYS A CA 1
ATOM 1045 C C . CYS A 1 125 ? 6.792 5.057 -12.958 1.00 90.06 125 CYS A C 1
ATOM 1047 O O . CYS A 1 125 ? 6.342 4.066 -13.526 1.00 90.06 125 CYS A O 1
ATOM 1049 N N . ASP A 1 126 ? 5.994 5.969 -12.387 1.00 86.81 126 ASP A N 1
ATOM 1050 C CA . ASP A 1 126 ? 4.521 5.888 -12.374 1.00 86.81 126 ASP A CA 1
ATOM 1051 C C . ASP A 1 126 ? 3.937 5.593 -13.759 1.00 86.81 126 ASP A C 1
ATOM 1053 O O . ASP A 1 126 ? 3.057 4.739 -13.929 1.00 86.81 126 ASP A O 1
ATOM 1057 N N . PHE A 1 127 ? 4.468 6.291 -14.766 1.00 92.62 127 PHE A N 1
ATOM 1058 C CA . PHE A 1 127 ? 4.006 6.193 -16.143 1.00 92.62 127 PHE A CA 1
ATOM 1059 C C . PHE A 1 127 ? 4.506 4.893 -16.761 1.00 92.62 127 PHE A C 1
ATOM 1061 O O . PHE A 1 127 ? 3.728 4.184 -17.393 1.00 92.62 127 PHE A O 1
ATOM 1068 N N . LEU A 1 128 ? 5.767 4.526 -16.516 1.00 95.31 128 LEU A N 1
ATOM 1069 C CA . LEU A 1 128 ? 6.319 3.257 -16.991 1.00 95.31 128 LEU A CA 1
ATOM 1070 C C . LEU A 1 128 ? 5.527 2.060 -16.458 1.00 95.31 128 LEU A C 1
ATOM 1072 O O . LEU A 1 128 ? 5.088 1.227 -17.244 1.00 95.31 128 LEU A O 1
ATOM 1076 N N . PHE A 1 129 ? 5.255 1.988 -15.157 1.00 93.88 129 PHE A N 1
ATOM 1077 C CA . PHE A 1 129 ? 4.448 0.898 -14.604 1.00 93.88 129 PHE A CA 1
ATOM 1078 C C . PHE A 1 129 ? 3.051 0.829 -15.242 1.00 93.88 129 PHE A C 1
ATOM 1080 O O . PHE A 1 129 ? 2.563 -0.258 -15.541 1.00 93.88 129 PHE A O 1
ATOM 1087 N N . SER A 1 130 ? 2.432 1.981 -15.511 1.00 92.44 130 SER A N 1
ATOM 1088 C CA . SER A 1 130 ? 1.129 2.043 -16.188 1.00 92.44 130 SER A CA 1
ATOM 1089 C C . SER A 1 130 ? 1.205 1.555 -17.642 1.00 92.44 130 SER A C 1
ATOM 1091 O O . SER A 1 130 ? 0.346 0.797 -18.088 1.00 92.44 130 SER A O 1
ATOM 1093 N N . HIS A 1 131 ? 2.256 1.929 -18.378 1.00 95.38 131 HIS A N 1
ATOM 1094 C CA . HIS A 1 131 ? 2.481 1.469 -19.751 1.00 95.38 131 HIS A CA 1
ATOM 1095 C C . HIS A 1 131 ? 2.841 -0.014 -19.835 1.00 95.38 131 HIS A C 1
ATOM 1097 O O . HIS A 1 131 ? 2.434 -0.678 -20.784 1.00 95.38 131 HIS A O 1
ATOM 1103 N N . PHE A 1 132 ? 3.565 -0.552 -18.852 1.00 96.00 132 PHE A N 1
ATOM 1104 C CA . PHE A 1 132 ? 3.954 -1.960 -18.820 1.00 96.00 132 PHE A CA 1
ATOM 1105 C C . PHE A 1 132 ? 2.739 -2.893 -18.883 1.00 96.00 132 PHE A C 1
ATOM 1107 O O . PHE A 1 132 ? 2.718 -3.834 -19.675 1.00 96.00 132 PHE A O 1
ATOM 1114 N N . ARG A 1 133 ? 1.691 -2.576 -18.113 1.00 94.81 133 ARG A N 1
ATOM 1115 C CA . ARG A 1 133 ? 0.408 -3.290 -18.133 1.00 94.81 133 ARG A CA 1
ATOM 1116 C C . ARG A 1 133 ? -0.213 -3.316 -19.536 1.00 94.81 133 ARG A C 1
ATOM 1118 O O . ARG A 1 133 ? -0.597 -4.377 -20.024 1.00 94.81 133 ARG A O 1
ATOM 1125 N N . VAL A 1 134 ? -0.244 -2.162 -20.205 1.00 96.00 134 VAL A N 1
ATOM 1126 C CA . VAL A 1 134 ? -0.795 -2.019 -21.564 1.00 96.00 134 VAL A CA 1
ATOM 1127 C C . VAL A 1 134 ? 0.026 -2.808 -22.588 1.00 96.00 134 VAL A C 1
ATOM 1129 O O . VAL A 1 134 ? -0.545 -3.457 -23.461 1.00 96.00 134 VAL A O 1
ATOM 1132 N N . LEU A 1 135 ? 1.358 -2.804 -22.469 1.00 95.50 135 LEU A N 1
ATOM 1133 C CA . LEU A 1 135 ? 2.251 -3.584 -23.336 1.00 95.50 135 LEU A CA 1
ATOM 1134 C C . LEU A 1 135 ? 2.032 -5.096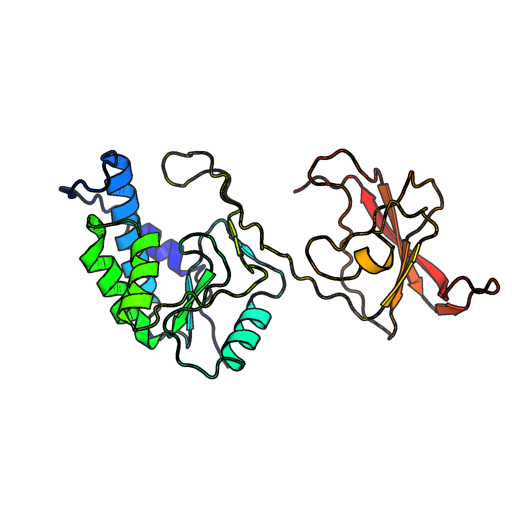 -23.199 1.00 95.50 135 LEU A C 1
ATOM 1136 O O . LEU A 1 135 ? 2.200 -5.826 -24.172 1.00 95.50 135 LEU A O 1
ATOM 1140 N N . LEU A 1 136 ? 1.613 -5.557 -22.020 1.00 95.69 136 LEU A N 1
ATOM 1141 C CA . LEU A 1 136 ? 1.201 -6.939 -21.768 1.00 95.69 136 LEU A CA 1
ATOM 1142 C C . LEU A 1 136 ? -0.286 -7.185 -22.063 1.00 95.69 136 LEU A C 1
ATOM 1144 O O . LEU A 1 136 ? -0.888 -8.114 -21.532 1.00 95.69 136 LEU A O 1
ATOM 1148 N N . THR A 1 137 ? -0.879 -6.377 -22.945 1.00 95.38 137 THR A N 1
ATOM 1149 C CA . THR A 1 137 ? -2.248 -6.522 -23.472 1.00 95.38 137 THR A CA 1
ATOM 1150 C C . THR A 1 137 ? -3.373 -6.363 -22.446 1.00 95.38 137 THR A C 1
ATOM 1152 O O . THR A 1 137 ? -4.525 -6.657 -22.749 1.00 95.38 137 THR A O 1
ATOM 1155 N N . GLN A 1 138 ? -3.079 -5.819 -21.263 1.00 96.12 138 GLN A N 1
ATOM 1156 C CA . GLN A 1 138 ? -4.092 -5.426 -20.284 1.00 96.12 138 GLN A CA 1
ATOM 1157 C C . GLN A 1 138 ? -4.364 -3.912 -20.398 1.00 96.12 138 GLN A C 1
ATOM 1159 O O . GLN A 1 138 ? -3.650 -3.085 -19.824 1.00 96.12 138 GLN A O 1
ATOM 1164 N N . SER A 1 139 ? -5.402 -3.524 -21.150 1.00 92.25 139 SER A N 1
ATOM 1165 C CA . SER A 1 139 ? -5.813 -2.111 -21.265 1.00 92.25 139 SER A CA 1
ATOM 1166 C C . SER A 1 139 ? -6.338 -1.579 -19.932 1.00 92.25 139 SER A C 1
ATOM 1168 O O . SER A 1 139 ? -5.881 -0.538 -19.442 1.00 92.25 139 SER A O 1
ATOM 1170 N N . GLU A 1 140 ? -7.237 -2.349 -19.321 1.00 93.06 140 GLU A N 1
ATOM 1171 C CA . GLU A 1 140 ? -7.974 -1.949 -18.132 1.00 93.06 140 GLU A CA 1
ATOM 1172 C C . GLU A 1 140 ? -7.128 -2.011 -16.865 1.00 93.06 140 GLU A C 1
ATOM 1174 O O . GLU A 1 140 ? -6.297 -2.901 -16.647 1.00 93.06 140 GLU A O 1
ATOM 1179 N N . VAL A 1 141 ? -7.377 -1.045 -15.988 1.00 93.38 141 VAL A N 1
ATOM 1180 C CA . VAL A 1 141 ? -6.848 -1.076 -14.632 1.00 93.38 141 VAL A CA 1
ATOM 1181 C C . VAL A 1 141 ? -7.675 -2.071 -13.821 1.00 93.38 141 VAL A C 1
ATOM 1183 O O . VAL A 1 141 ? -8.873 -1.871 -13.647 1.00 93.38 141 VAL A O 1
ATOM 1186 N N . ILE A 1 142 ? -7.039 -3.114 -13.286 1.00 94.44 142 ILE A N 1
ATOM 1187 C CA . ILE A 1 142 ? -7.679 -4.021 -12.325 1.00 94.44 142 ILE A CA 1
ATOM 1188 C C . ILE A 1 142 ? -7.271 -3.557 -10.929 1.00 94.44 142 ILE A C 1
ATOM 1190 O O . ILE A 1 142 ? -6.238 -3.976 -10.401 1.00 94.44 142 ILE A O 1
ATOM 1194 N N . ARG A 1 143 ? -8.053 -2.626 -10.377 1.00 93.31 143 ARG A N 1
ATOM 1195 C CA . ARG A 1 143 ? -7.854 -2.074 -9.034 1.00 93.31 143 ARG A CA 1
ATOM 1196 C C . ARG A 1 143 ? -8.881 -2.640 -8.068 1.00 93.31 143 ARG A C 1
ATOM 1198 O O . ARG A 1 143 ? -10.063 -2.692 -8.397 1.00 93.31 143 ARG A O 1
ATOM 1205 N N . PHE A 1 144 ? -8.425 -3.021 -6.884 1.00 89.00 144 PHE A N 1
ATOM 1206 C CA . PHE A 1 144 ? -9.286 -3.462 -5.795 1.00 89.00 144 PHE A CA 1
ATOM 1207 C C . PHE A 1 144 ? -9.556 -2.319 -4.826 1.00 89.00 144 PHE A C 1
ATOM 1209 O O . PHE A 1 144 ? -8.648 -1.569 -4.473 1.00 89.00 144 PHE A O 1
ATOM 1216 N N . THR A 1 145 ? -10.813 -2.228 -4.405 1.00 79.88 145 THR A N 1
ATOM 1217 C CA . THR A 1 145 ? -11.292 -1.296 -3.386 1.00 79.88 145 THR A CA 1
ATOM 1218 C C . THR A 1 145 ? -11.863 -2.093 -2.207 1.00 79.88 145 THR A C 1
ATOM 1220 O O . THR A 1 145 ? -12.602 -3.055 -2.449 1.00 79.88 145 THR A O 1
ATOM 1223 N N . PRO A 1 146 ? -11.568 -1.708 -0.956 1.00 82.81 146 PRO A N 1
ATOM 1224 C CA . PRO A 1 146 ? -10.776 -0.535 -0.577 1.00 82.81 146 PRO A CA 1
ATOM 1225 C C . PRO A 1 146 ? -9.272 -0.713 -0.837 1.00 82.81 146 PRO A C 1
ATOM 1227 O O . PRO A 1 146 ? -8.763 -1.834 -0.938 1.00 82.81 146 PRO A O 1
ATOM 1230 N N . SER A 1 147 ? -8.563 0.408 -0.955 1.00 86.19 147 SER A N 1
ATOM 1231 C CA . SER A 1 147 ? -7.108 0.434 -1.081 1.00 86.19 147 SER A CA 1
ATOM 1232 C C . SER A 1 147 ? -6.474 -0.139 0.188 1.00 86.19 147 SER A C 1
ATOM 1234 O O . SER A 1 147 ? -6.856 0.184 1.311 1.00 86.19 147 SER A O 1
ATOM 1236 N N . LEU A 1 148 ? -5.472 -0.998 0.015 1.00 86.88 148 LEU A N 1
ATOM 1237 C CA . LEU A 1 148 ? -4.790 -1.682 1.117 1.00 86.88 148 LEU A CA 1
ATOM 1238 C C . LEU A 1 148 ? -3.532 -0.949 1.584 1.00 86.88 148 LEU A C 1
ATOM 1240 O O . LEU A 1 148 ? -2.947 -1.350 2.592 1.00 86.88 148 LEU A O 1
ATOM 1244 N N . PHE A 1 149 ? -3.100 0.076 0.846 1.00 87.50 149 PHE A N 1
ATOM 1245 C CA . PHE A 1 149 ? -1.873 0.828 1.087 1.00 87.50 149 PHE A CA 1
ATOM 1246 C C . PHE A 1 149 ? -2.126 2.332 0.999 1.00 87.50 149 PHE A C 1
ATOM 1248 O O . PHE A 1 149 ? -2.806 2.791 0.085 1.00 87.50 149 PHE A O 1
ATOM 1255 N N . GLN A 1 150 ? -1.530 3.089 1.917 1.00 82.25 150 GLN A N 1
ATOM 1256 C CA . GLN A 1 150 ? -1.599 4.547 1.964 1.00 82.25 150 GLN A CA 1
ATOM 1257 C C . GLN A 1 150 ? -0.207 5.119 2.212 1.00 82.25 150 GLN A C 1
ATOM 1259 O O . GLN A 1 150 ? 0.497 4.697 3.123 1.00 82.25 150 GLN A O 1
ATOM 1264 N N . HIS A 1 151 ? 0.192 6.108 1.418 1.00 76.06 151 HIS A N 1
ATOM 1265 C CA . HIS A 1 151 ? 1.449 6.821 1.620 1.00 76.06 151 HIS A CA 1
ATOM 1266 C C . HIS A 1 151 ? 1.324 7.761 2.833 1.00 76.06 151 HIS A C 1
ATOM 1268 O O . HIS A 1 151 ? 0.501 8.679 2.831 1.00 76.06 151 HIS A O 1
ATOM 1274 N N . THR A 1 152 ? 2.112 7.540 3.882 1.00 62.97 152 THR A N 1
ATOM 1275 C CA . THR A 1 152 ? 2.104 8.324 5.132 1.00 62.97 152 THR A CA 1
ATOM 1276 C C . THR A 1 152 ? 3.244 9.336 5.215 1.00 62.97 152 THR A C 1
ATOM 1278 O O . THR A 1 152 ? 3.264 10.167 6.124 1.00 62.97 152 THR A O 1
ATOM 1281 N N . GLY A 1 153 ? 4.172 9.330 4.255 1.00 56.06 153 GLY A N 1
ATOM 1282 C CA . GLY A 1 153 ? 5.256 10.304 4.192 1.00 56.06 153 GLY A CA 1
ATOM 1283 C C . GLY A 1 153 ? 4.772 11.716 3.877 1.00 56.06 153 GLY A C 1
ATOM 1284 O O . GLY A 1 153 ? 4.365 12.021 2.756 1.00 56.06 153 GLY A O 1
ATOM 1285 N N . SER A 1 154 ? 4.885 12.615 4.855 1.00 43.59 154 SER A N 1
ATOM 1286 C CA . SER A 1 154 ? 4.576 14.044 4.697 1.00 43.59 154 SER A CA 1
ATOM 1287 C C . SER A 1 154 ? 5.592 14.793 3.829 1.00 43.59 154 SER A C 1
ATOM 1289 O O . SER A 1 154 ? 5.329 15.921 3.424 1.00 43.59 154 SER A O 1
ATOM 1291 N N . TYR A 1 155 ? 6.756 14.199 3.548 1.00 44.47 155 TYR A N 1
ATOM 1292 C CA . TYR A 1 155 ? 7.884 14.838 2.872 1.00 44.47 155 TYR A CA 1
ATOM 1293 C C . TYR A 1 155 ? 8.428 13.937 1.768 1.00 44.47 155 TYR A C 1
ATOM 1295 O O . TYR A 1 155 ? 8.907 12.840 2.032 1.00 44.47 155 TYR A O 1
ATOM 1303 N N . SER A 1 156 ? 8.404 14.425 0.530 1.00 51.31 156 SER A N 1
ATOM 1304 C CA . SER A 1 156 ? 9.006 13.719 -0.596 1.00 51.31 156 SER A CA 1
ATOM 1305 C C . SER A 1 156 ? 10.516 13.577 -0.404 1.00 51.31 156 SER A C 1
ATOM 1307 O O . SER A 1 156 ? 11.209 14.545 -0.075 1.00 51.31 156 SER A O 1
ATOM 1309 N N . SER A 1 157 ? 11.043 12.397 -0.737 1.00 55.25 157 SER A N 1
ATOM 1310 C CA . SER A 1 157 ? 12.486 12.166 -0.897 1.00 55.25 157 SER A CA 1
ATOM 1311 C C . SER A 1 157 ? 13.135 13.132 -1.902 1.00 55.25 157 SER A C 1
ATOM 1313 O O . SER A 1 157 ? 14.346 13.352 -1.864 1.00 55.25 157 SER A O 1
ATOM 1315 N N . PHE A 1 158 ? 12.341 13.746 -2.788 1.00 50.22 158 PHE A N 1
ATOM 1316 C CA . PHE A 1 158 ? 12.770 14.852 -3.629 1.00 50.22 158 PHE A CA 1
ATOM 1317 C C . PHE A 1 158 ? 12.564 16.195 -2.910 1.00 50.22 158 PHE A C 1
ATOM 1319 O O . PHE A 1 158 ? 11.444 16.700 -2.782 1.00 50.22 158 PHE A O 1
ATOM 1326 N N . LEU A 1 159 ? 13.677 16.777 -2.450 1.00 51.50 159 LEU A N 1
ATOM 1327 C CA . LEU A 1 159 ? 13.774 18.118 -1.849 1.00 51.50 159 LEU A CA 1
ATOM 1328 C C . LEU A 1 159 ? 12.911 18.364 -0.596 1.00 51.50 159 LEU A C 1
ATOM 1330 O O . LEU A 1 159 ? 12.738 19.516 -0.207 1.00 51.50 159 LEU A O 1
ATOM 1334 N N . GLY A 1 160 ? 12.377 17.322 0.053 1.00 48.75 160 GLY A N 1
ATOM 1335 C CA . GLY A 1 160 ? 11.518 17.501 1.228 1.00 48.75 160 GLY A CA 1
ATOM 1336 C C . GLY A 1 160 ? 10.238 18.267 0.889 1.00 48.75 160 GLY A C 1
ATOM 1337 O O . GLY A 1 160 ? 9.741 19.053 1.691 1.00 48.75 160 GLY A O 1
ATOM 1338 N N . THR A 1 161 ? 9.719 18.104 -0.326 1.00 45.88 161 THR A N 1
ATOM 1339 C CA . THR A 1 161 ? 8.491 18.792 -0.739 1.00 45.88 161 THR A CA 1
ATOM 1340 C C . THR A 1 161 ? 7.291 18.136 -0.051 1.00 45.88 161 THR A C 1
ATOM 1342 O O . THR A 1 161 ? 7.188 16.910 -0.070 1.00 45.88 161 THR A O 1
ATOM 1345 N N . PHE A 1 162 ? 6.398 18.918 0.567 1.00 43.66 162 PHE A N 1
ATOM 1346 C CA . PHE A 1 162 ? 5.266 18.370 1.326 1.00 43.66 162 PHE A CA 1
ATOM 1347 C C . PHE A 1 162 ? 4.319 17.583 0.405 1.00 43.66 162 PHE A C 1
ATOM 1349 O O . PHE A 1 162 ? 3.749 18.166 -0.522 1.00 43.66 162 PHE A O 1
ATOM 1356 N N . ASN A 1 163 ? 4.161 16.278 0.636 1.00 48.22 163 ASN A N 1
ATOM 1357 C CA . ASN A 1 163 ? 3.296 15.422 -0.178 1.00 48.22 163 ASN A CA 1
ATOM 1358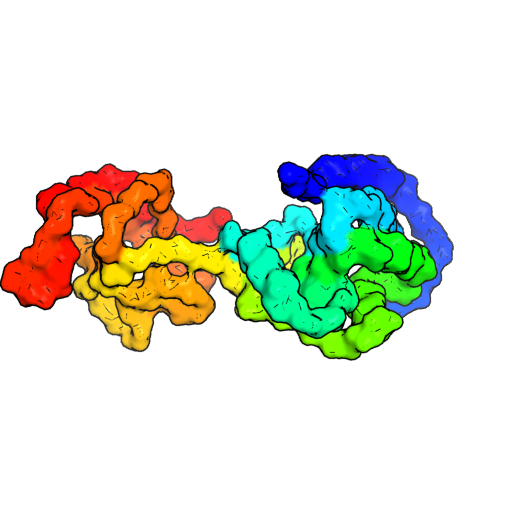 C C . ASN A 1 163 ? 1.896 15.347 0.455 1.00 48.22 163 ASN A C 1
ATOM 1360 O O . ASN A 1 163 ? 1.760 15.026 1.632 1.00 48.22 163 ASN A O 1
ATOM 1364 N N . LYS A 1 164 ? 0.855 15.687 -0.316 1.00 53.47 164 LYS A N 1
ATOM 1365 C CA . LYS A 1 164 ? -0.556 15.664 0.123 1.00 53.47 164 LYS A CA 1
ATOM 1366 C C . LYS A 1 164 ? -1.361 14.518 -0.491 1.00 53.47 164 LYS A C 1
ATOM 1368 O O . LYS A 1 164 ? -2.573 14.491 -0.304 1.00 53.47 164 LYS A O 1
ATOM 1373 N N 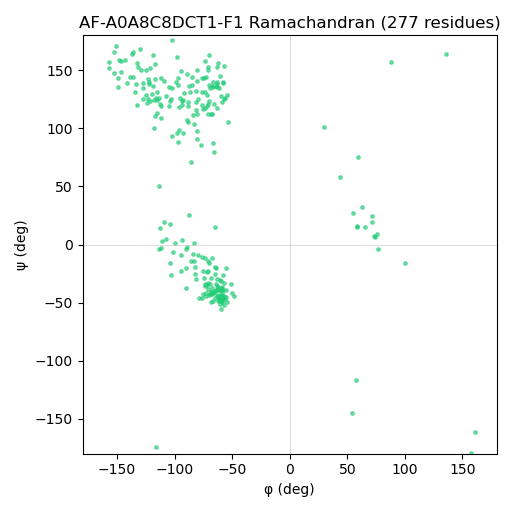. LEU A 1 165 ? -0.729 13.628 -1.258 1.00 50.53 165 LEU A N 1
ATOM 1374 C CA . LEU A 1 165 ? -1.444 12.557 -1.944 1.00 50.53 165 LEU A CA 1
ATOM 1375 C C . LEU A 1 165 ? -1.995 11.561 -0.918 1.00 50.53 165 LEU A C 1
ATOM 1377 O O . LEU A 1 165 ? -1.244 10.861 -0.239 1.00 50.53 165 LEU A O 1
ATOM 1381 N N . LYS A 1 166 ? -3.321 11.536 -0.805 1.00 55.47 166 LYS A N 1
ATOM 1382 C CA . LYS A 1 166 ? -4.076 10.539 -0.057 1.00 55.47 166 LYS A CA 1
ATOM 1383 C C . LYS A 1 166 ? -4.863 9.678 -1.031 1.00 55.47 166 LYS A C 1
ATOM 1385 O O . LYS A 1 166 ? -5.292 10.164 -2.073 1.00 55.47 166 LYS A O 1
ATOM 1390 N N . ASP A 1 167 ? -4.963 8.403 -0.703 1.00 55.47 167 ASP A N 1
ATOM 1391 C CA . ASP A 1 167 ? -5.840 7.456 -1.364 1.00 55.47 167 ASP A CA 1
ATOM 1392 C C . ASP A 1 167 ? -7.176 7.515 -0.625 1.00 55.47 167 ASP A C 1
ATOM 1394 O O . ASP A 1 167 ? -7.269 7.097 0.530 1.00 55.47 167 ASP A O 1
ATOM 1398 N N . ASP A 1 168 ? -8.182 8.118 -1.258 1.00 57.25 168 ASP A N 1
ATOM 1399 C CA . ASP A 1 168 ? -9.492 8.329 -0.631 1.00 57.25 168 ASP A CA 1
ATOM 1400 C C . ASP A 1 168 ? -10.203 6.998 -0.319 1.00 57.25 168 ASP A C 1
ATOM 1402 O O . ASP A 1 168 ? -11.060 6.958 0.562 1.00 57.25 168 ASP A O 1
ATOM 1406 N N . ASP A 1 169 ? -9.796 5.909 -0.983 1.00 56.19 169 ASP A N 1
ATOM 1407 C CA . ASP A 1 169 ? -10.347 4.566 -0.809 1.00 56.19 169 ASP A CA 1
ATOM 1408 C C . ASP A 1 169 ? -9.555 3.717 0.208 1.00 56.19 169 ASP A C 1
ATOM 1410 O O . ASP A 1 169 ? -9.842 2.528 0.354 1.00 56.19 169 ASP A O 1
ATOM 1414 N N . TYR A 1 170 ? -8.532 4.258 0.890 1.00 49.75 170 TYR A N 1
ATOM 1415 C CA . TYR A 1 170 ? -7.764 3.486 1.877 1.00 49.75 170 TYR A CA 1
ATOM 1416 C C . TYR A 1 170 ? -8.580 3.185 3.132 1.00 49.75 170 TYR A C 1
ATOM 1418 O O . TYR A 1 170 ? -9.006 4.090 3.853 1.00 49.75 170 TYR A O 1
ATOM 1426 N N . GLU A 1 171 ? -8.699 1.896 3.451 1.00 59.00 171 GLU A N 1
ATOM 1427 C CA . GLU A 1 171 ? -9.351 1.432 4.670 1.00 59.00 171 GLU A CA 1
ATOM 1428 C C . GLU A 1 171 ? -8.423 0.539 5.478 1.00 59.00 171 GLU A C 1
ATOM 1430 O O . GLU A 1 171 ? -7.888 -0.461 4.988 1.00 59.00 171 GLU A O 1
ATOM 1435 N N . ASP A 1 172 ? -8.285 0.855 6.764 1.00 54.53 172 ASP A N 1
ATOM 1436 C CA . ASP A 1 172 ? -7.686 -0.080 7.699 1.00 54.53 172 ASP A CA 1
ATOM 1437 C C . ASP A 1 172 ? -8.720 -1.156 8.041 1.00 54.53 172 ASP A C 1
ATOM 1439 O O . ASP A 1 172 ? -9.520 -1.031 8.969 1.00 54.53 172 ASP A O 1
ATOM 1443 N N . LEU A 1 173 ? -8.774 -2.188 7.199 1.00 54.84 173 LEU A N 1
ATOM 1444 C CA . LEU A 1 173 ? -9.677 -3.320 7.358 1.00 54.84 173 LEU A CA 1
ATOM 1445 C C . LEU A 1 173 ? -9.278 -4.120 8.606 1.00 54.84 173 LEU A C 1
ATOM 1447 O O . LEU A 1 173 ? -8.511 -5.079 8.520 1.00 54.84 173 LEU A O 1
ATOM 1451 N N . TYR A 1 174 ? -9.796 -3.745 9.775 1.00 61.38 174 TYR A N 1
ATOM 1452 C CA . TYR A 1 174 ? -9.809 -4.605 10.956 1.00 61.38 174 TYR A CA 1
ATOM 1453 C C . TYR A 1 174 ? -10.974 -5.598 10.859 1.00 61.38 174 TYR A C 1
ATOM 1455 O O . TYR A 1 174 ? -12.006 -5.335 10.247 1.00 61.38 174 TYR A O 1
ATOM 1463 N N . THR A 1 175 ? -10.817 -6.782 11.450 1.00 70.31 175 THR A N 1
ATOM 1464 C CA . THR A 1 175 ? -11.904 -7.768 11.526 1.00 70.31 175 THR A CA 1
ATOM 1465 C C . THR A 1 175 ? -12.241 -7.987 12.980 1.00 70.31 175 THR A C 1
ATOM 1467 O O . THR A 1 175 ? -11.455 -8.568 13.726 1.00 70.31 175 THR A O 1
ATOM 1470 N N . ASN A 1 176 ? -13.419 -7.524 13.369 1.00 86.31 176 ASN A N 1
ATOM 1471 C CA . ASN A 1 176 ? -13.936 -7.755 14.699 1.00 86.31 176 ASN A CA 1
ATOM 1472 C C . ASN A 1 176 ? -14.660 -9.111 14.781 1.00 86.31 176 ASN A C 1
ATOM 1474 O O . ASN A 1 176 ? -15.342 -9.499 13.827 1.00 86.31 176 ASN A O 1
ATOM 1478 N N . PRO A 1 177 ? -14.567 -9.840 15.910 1.00 89.00 177 PRO A N 1
ATOM 1479 C CA . PRO A 1 177 ? -15.398 -11.015 16.153 1.00 89.00 177 PRO A CA 1
ATOM 1480 C C . PRO A 1 177 ? -16.893 -10.681 16.087 1.00 89.00 177 PRO A C 1
ATOM 1482 O O . PRO A 1 177 ? -17.301 -9.558 16.382 1.00 89.00 177 PRO A O 1
ATOM 1485 N N . ALA A 1 178 ? -17.730 -11.666 15.755 1.00 89.69 178 ALA A N 1
ATOM 1486 C CA . ALA A 1 178 ? -19.177 -11.474 15.735 1.00 89.69 178 ALA A CA 1
ATOM 1487 C C . ALA A 1 178 ? -19.688 -11.047 17.122 1.00 89.69 178 ALA A C 1
ATOM 1489 O O . ALA A 1 178 ? -19.499 -11.766 18.109 1.00 89.69 178 ALA A O 1
ATOM 1490 N N . ALA A 1 179 ? -20.348 -9.892 17.186 1.00 91.56 179 ALA A N 1
ATOM 1491 C CA . ALA A 1 179 ? -20.859 -9.318 18.420 1.00 91.56 179 ALA A CA 1
ATOM 1492 C C . ALA A 1 179 ? -22.141 -8.519 18.175 1.00 91.56 179 ALA A C 1
ATOM 1494 O O . ALA A 1 179 ? -22.398 -8.079 17.053 1.00 91.56 179 ALA A O 1
ATOM 1495 N N . ASP A 1 180 ? -22.921 -8.334 19.233 1.00 91.00 180 ASP A N 1
ATOM 1496 C CA . ASP A 1 180 ? -23.988 -7.340 19.288 1.00 91.00 180 ASP A CA 1
ATOM 1497 C C . ASP A 1 180 ? -23.466 -6.102 20.025 1.00 91.00 180 ASP A C 1
ATOM 1499 O O . ASP A 1 180 ? -22.716 -6.216 20.997 1.00 91.00 180 ASP A O 1
ATOM 1503 N N . VAL A 1 181 ? -23.825 -4.915 19.535 1.00 92.50 181 VAL A N 1
ATOM 1504 C CA . VAL A 1 181 ? -23.288 -3.646 20.037 1.00 92.50 181 VAL A CA 1
ATOM 1505 C C . VAL A 1 181 ? -24.432 -2.768 20.495 1.00 92.50 181 VAL A C 1
ATOM 1507 O O . VAL A 1 181 ? -25.353 -2.474 19.731 1.00 92.50 181 VAL A O 1
ATOM 1510 N N . TYR A 1 182 ? -24.341 -2.324 21.737 1.00 91.69 182 TYR A N 1
ATOM 1511 C CA . TYR A 1 182 ? -25.330 -1.484 22.386 1.00 91.69 182 TYR A CA 1
ATOM 1512 C C . TYR A 1 182 ? -24.673 -0.216 22.922 1.00 91.69 182 TYR A C 1
ATOM 1514 O O . TYR A 1 182 ? -23.502 -0.217 23.288 1.00 91.69 182 TYR A O 1
ATOM 1522 N N . SER A 1 183 ? -25.425 0.876 22.980 1.00 92.69 183 SER A N 1
ATOM 1523 C CA . SER A 1 183 ? -25.021 2.066 23.717 1.00 92.69 183 SER A CA 1
ATOM 1524 C C . SER A 1 183 ? -26.255 2.776 24.251 1.00 92.69 183 SER A C 1
ATOM 1526 O O . SER A 1 183 ? -27.285 2.837 23.578 1.00 92.69 183 SER A O 1
ATOM 1528 N N . ASP A 1 184 ? -26.133 3.328 25.453 1.00 92.50 184 ASP A N 1
ATOM 1529 C CA . ASP A 1 184 ? -27.109 4.236 26.060 1.00 92.50 184 ASP A CA 1
ATOM 1530 C C . ASP A 1 184 ? -26.819 5.712 25.719 1.00 92.50 184 ASP A C 1
ATOM 1532 O O . ASP A 1 184 ? -27.599 6.600 26.067 1.00 92.50 184 ASP A O 1
ATOM 1536 N N . ILE A 1 185 ? -25.720 5.990 25.008 1.00 93.62 185 ILE A N 1
ATOM 1537 C CA . ILE A 1 185 ? -25.378 7.327 24.521 1.00 93.62 185 ILE A CA 1
ATOM 1538 C C . ILE A 1 185 ? -26.345 7.697 23.379 1.00 93.62 185 ILE A C 1
ATOM 1540 O O . ILE A 1 185 ? -26.465 6.943 22.408 1.00 93.62 185 ILE A O 1
ATOM 1544 N N . PRO A 1 186 ? -27.008 8.871 23.421 1.00 93.62 186 PRO A N 1
ATOM 1545 C CA . PRO A 1 186 ? -27.949 9.267 22.378 1.00 93.62 186 PRO A CA 1
ATOM 1546 C C . PRO A 1 186 ? -27.291 9.356 20.996 1.00 93.62 186 PRO A C 1
ATOM 1548 O O . PRO A 1 186 ? -26.306 10.068 20.811 1.00 93.62 186 PRO A O 1
ATOM 1551 N N . VAL A 1 187 ? -27.874 8.687 20.001 1.00 94.19 187 VAL A N 1
ATOM 1552 C CA . VAL A 1 187 ? -27.343 8.654 18.628 1.00 94.19 187 VAL A CA 1
ATOM 1553 C C . VAL A 1 187 ? -27.487 10.019 17.948 1.00 94.19 187 VAL A C 1
ATOM 1555 O O . VAL A 1 187 ? -28.545 10.657 17.997 1.00 94.19 187 VAL A O 1
ATOM 1558 N N . TYR A 1 188 ? -26.439 10.487 17.279 1.00 89.75 188 TYR A N 1
ATOM 1559 C CA . TYR A 1 188 ? -26.469 11.605 16.343 1.00 89.75 188 TYR A CA 1
ATOM 1560 C C . TYR A 1 188 ? -26.631 11.083 14.913 1.00 89.75 188 TYR A C 1
ATOM 1562 O O . TYR A 1 188 ? -25.840 10.259 14.457 1.00 89.75 188 TYR A O 1
ATOM 1570 N N . LYS A 1 189 ? -27.643 11.596 14.196 1.00 90.00 189 LYS A N 1
ATOM 1571 C CA . LYS A 1 189 ? -27.976 11.171 12.825 1.00 90.00 189 LYS A CA 1
ATOM 1572 C C . LYS A 1 189 ? -28.191 9.644 12.732 1.00 90.00 189 LYS A C 1
ATOM 1574 O O . LYS A 1 189 ? -28.745 9.051 13.654 1.00 90.00 189 LYS A O 1
ATOM 1579 N N . GLU A 1 190 ? -27.807 9.033 11.619 1.00 89.44 190 GLU A N 1
ATOM 1580 C CA . GLU A 1 190 ? -27.905 7.605 11.303 1.00 89.44 190 GLU A CA 1
ATOM 1581 C C . GLU A 1 190 ? -26.760 6.733 11.868 1.00 89.44 190 GLU A C 1
ATOM 1583 O O . GLU A 1 190 ? -26.758 5.521 11.668 1.00 89.44 190 GLU A O 1
ATOM 1588 N N . HIS A 1 191 ? -25.809 7.310 12.611 1.00 90.31 191 HIS A N 1
ATOM 1589 C CA . HIS A 1 191 ? -24.580 6.639 13.058 1.00 90.31 191 HIS A CA 1
ATOM 1590 C C . HIS A 1 191 ? -24.756 5.845 14.362 1.00 90.31 191 HIS A C 1
ATOM 1592 O O . HIS A 1 191 ? -24.269 6.245 15.422 1.00 90.31 191 HIS A O 1
ATOM 1598 N N . VAL A 1 192 ? -25.485 4.729 14.291 1.00 93.56 192 VAL A N 1
ATOM 1599 C CA . VAL A 1 192 ? -25.842 3.866 15.436 1.00 93.56 192 VAL A CA 1
ATOM 1600 C C . VAL A 1 192 ? -24.656 3.079 16.016 1.00 93.56 192 VAL A C 1
ATOM 1602 O O . VAL A 1 192 ? -23.634 2.896 15.362 1.00 93.56 192 VAL A O 1
ATOM 1605 N N . ALA A 1 193 ? -24.798 2.557 17.243 1.00 92.94 193 ALA A N 1
ATOM 1606 C CA . ALA A 1 193 ? -23.721 1.861 17.963 1.00 92.94 193 ALA A CA 1
ATOM 1607 C C . ALA A 1 193 ? -23.117 0.679 17.177 1.00 92.94 193 ALA A C 1
ATOM 1609 O O . ALA A 1 193 ? -21.900 0.522 17.139 1.00 92.94 193 ALA A O 1
ATOM 1610 N N . ALA A 1 194 ? -23.947 -0.099 16.471 1.00 91.56 194 ALA A N 1
ATOM 1611 C CA . ALA A 1 194 ? -23.499 -1.215 15.630 1.00 91.56 194 ALA A CA 1
ATOM 1612 C C . ALA A 1 194 ? -22.509 -0.807 14.522 1.00 91.56 194 ALA A C 1
ATOM 1614 O O . ALA A 1 194 ? -21.672 -1.615 14.111 1.00 91.56 194 ALA A O 1
ATOM 1615 N N . MET A 1 195 ? -22.554 0.448 14.065 1.00 92.19 195 MET A N 1
ATOM 1616 C CA . MET A 1 195 ? -21.632 0.944 13.044 1.00 92.19 195 MET A CA 1
ATOM 1617 C C . MET A 1 195 ? -20.204 1.116 13.569 1.00 92.19 195 MET A C 1
ATOM 1619 O O . MET A 1 195 ? -19.288 1.038 12.766 1.00 92.19 195 MET A O 1
ATOM 1623 N N . ALA A 1 196 ? -19.981 1.270 14.882 1.00 90.62 196 ALA A N 1
ATOM 1624 C CA . ALA A 1 196 ? -18.624 1.303 15.452 1.00 90.62 196 ALA A CA 1
ATOM 1625 C C . ALA A 1 196 ? -17.903 -0.053 15.421 1.00 90.62 196 ALA A C 1
ATOM 1627 O O . ALA A 1 196 ? -16.697 -0.114 15.638 1.00 90.62 196 ALA A O 1
ATOM 1628 N N . TRP A 1 197 ? -18.637 -1.143 15.204 1.00 90.56 197 TRP A N 1
ATOM 1629 C CA . TRP A 1 197 ? -18.081 -2.496 15.176 1.00 90.56 197 TRP A CA 1
ATOM 1630 C C . TRP A 1 197 ? -17.938 -3.053 13.762 1.00 90.56 197 TRP A C 1
ATOM 1632 O O . TRP A 1 197 ? -17.230 -4.040 13.554 1.00 90.56 197 TRP A O 1
ATOM 1642 N N . SER A 1 198 ? -18.618 -2.419 12.807 1.00 83.19 198 SER A N 1
ATOM 1643 C CA . SER A 1 198 ? -18.557 -2.769 11.395 1.00 83.19 198 SER A CA 1
ATOM 1644 C C . SER A 1 198 ? -17.301 -2.148 10.775 1.00 83.19 198 SER A C 1
ATOM 1646 O O . SER A 1 198 ? -17.054 -0.965 11.009 1.00 83.19 198 SER A O 1
ATOM 1648 N N . PRO A 1 199 ? -16.505 -2.908 10.005 1.00 71.50 199 PRO A N 1
ATOM 1649 C CA . PRO A 1 199 ? -15.387 -2.339 9.264 1.00 71.50 199 PRO A CA 1
ATOM 1650 C C . PRO A 1 199 ? -15.894 -1.490 8.091 1.00 71.50 199 PRO A C 1
ATOM 1652 O O . PRO A 1 199 ? -16.938 -1.804 7.514 1.00 71.50 199 PRO A O 1
ATOM 1655 N N . GLY A 1 200 ? -15.128 -0.464 7.717 1.00 62.31 200 GLY A N 1
ATOM 1656 C CA . GLY A 1 200 ? -15.390 0.351 6.529 1.00 62.31 200 GLY A CA 1
ATOM 1657 C C . GLY A 1 200 ? -15.253 1.859 6.739 1.00 62.31 200 GLY A C 1
ATOM 1658 O O . GLY A 1 200 ? -15.253 2.376 7.859 1.00 62.31 200 GLY A O 1
ATOM 1659 N N . THR A 1 201 ? -15.149 2.596 5.636 1.00 60.50 201 THR A N 1
ATOM 1660 C CA . THR A 1 201 ? -15.287 4.054 5.617 1.00 60.50 201 THR A CA 1
ATOM 1661 C C . THR A 1 201 ? -16.739 4.455 5.870 1.00 60.50 201 THR A C 1
ATOM 1663 O O . THR A 1 201 ? -17.692 3.858 5.375 1.00 60.50 201 THR A O 1
ATOM 1666 N N . GLY A 1 202 ? -16.932 5.479 6.704 1.00 69.12 202 GLY A N 1
ATOM 1667 C CA . GLY A 1 202 ? -18.266 5.967 7.068 1.00 69.12 202 GLY A CA 1
ATOM 1668 C C . GLY A 1 202 ? -19.020 5.105 8.091 1.00 69.12 202 GLY A C 1
ATOM 1669 O O . GLY A 1 202 ? -20.090 5.516 8.545 1.00 69.12 202 GLY A O 1
ATOM 1670 N N . THR A 1 203 ? -18.467 3.964 8.520 1.00 80.69 203 THR A N 1
ATOM 1671 C CA . THR A 1 203 ? -19.028 3.144 9.601 1.00 80.69 203 THR A CA 1
ATOM 1672 C C . THR A 1 203 ? -18.411 3.537 10.940 1.00 80.69 203 THR A C 1
ATOM 1674 O O . THR A 1 203 ? -17.322 3.115 11.316 1.00 80.69 203 THR A O 1
ATOM 1677 N N . PHE A 1 204 ? -19.110 4.404 11.667 1.00 88.25 204 PHE A N 1
ATOM 1678 C CA . PHE A 1 204 ? -18.729 4.841 13.006 1.00 88.25 204 PHE A CA 1
ATOM 1679 C C . PHE A 1 204 ? -19.976 5.092 13.849 1.00 88.25 204 PHE A C 1
ATOM 1681 O O . PHE A 1 204 ? -21.058 5.339 13.316 1.00 88.25 204 PHE A O 1
ATOM 1688 N N . PHE A 1 205 ? -19.816 5.048 15.170 1.00 92.12 205 PHE A N 1
ATOM 1689 C CA . PHE A 1 205 ? -20.830 5.527 16.102 1.00 92.12 205 PHE A CA 1
ATOM 1690 C C . PHE A 1 205 ? -20.642 7.025 16.340 1.00 92.12 205 PHE A C 1
ATOM 1692 O O . PHE A 1 205 ? -19.536 7.465 16.662 1.00 92.12 205 PHE A O 1
ATOM 1699 N N . TRP A 1 206 ? -21.718 7.805 16.234 1.00 91.94 206 TRP A N 1
ATOM 1700 C CA . TRP A 1 206 ? -21.697 9.228 16.570 1.00 91.94 206 TRP A CA 1
ATOM 1701 C C . TRP A 1 206 ? -22.666 9.493 17.717 1.00 91.94 206 TRP A C 1
ATOM 1703 O O . TRP A 1 206 ? -23.876 9.566 17.525 1.00 91.94 206 TRP A O 1
ATOM 1713 N N . GLY A 1 207 ? -22.133 9.615 18.930 1.00 91.44 207 GLY A N 1
ATOM 1714 C CA . GLY A 1 207 ? -22.915 9.918 20.128 1.00 91.44 207 GLY A CA 1
ATOM 1715 C C . GLY A 1 207 ? -23.054 11.421 20.384 1.00 91.44 207 GLY A C 1
ATOM 1716 O O . GLY A 1 207 ? -22.132 12.191 20.117 1.00 91.44 207 GLY A O 1
ATOM 1717 N N . ARG A 1 208 ? -24.188 11.851 20.947 1.00 90.06 208 ARG A N 1
ATOM 1718 C CA . ARG A 1 208 ? -24.405 13.227 21.420 1.00 90.06 208 ARG A CA 1
ATOM 1719 C C . ARG A 1 208 ? -24.059 13.337 22.894 1.00 90.06 208 ARG A C 1
ATOM 1721 O O . ARG A 1 208 ? -24.675 12.660 23.710 1.00 90.06 208 ARG A O 1
ATOM 1728 N N . SER A 1 209 ? -23.144 14.252 23.211 1.00 88.00 209 SER A N 1
ATOM 1729 C CA . SER A 1 209 ? -22.862 14.718 24.576 1.00 88.00 209 SER A CA 1
ATOM 1730 C C . SER A 1 209 ? -22.786 13.584 25.615 1.00 88.00 209 SER A C 1
ATOM 1732 O O . SER A 1 209 ? -23.565 13.599 26.570 1.00 88.00 209 SER A O 1
ATOM 1734 N N . PRO A 1 210 ? -21.884 12.595 25.437 1.00 89.75 210 PRO A N 1
ATOM 1735 C CA . PRO A 1 210 ? -21.731 11.509 26.398 1.00 89.75 210 PRO A CA 1
ATOM 1736 C C . PRO A 1 210 ? -21.399 12.067 27.785 1.00 89.75 210 PRO A C 1
ATOM 1738 O O . PRO A 1 210 ? -20.613 13.009 27.923 1.00 89.75 210 PRO A O 1
ATOM 1741 N N . SER A 1 211 ? -22.006 11.479 28.810 1.00 90.38 211 SER A N 1
ATOM 1742 C CA . SER A 1 211 ? -21.845 11.874 30.207 1.00 90.38 211 SER A CA 1
ATOM 1743 C C . SER A 1 211 ? -21.268 10.732 31.041 1.00 90.38 211 SER A C 1
ATOM 1745 O O . SER A 1 211 ? -21.258 9.575 30.618 1.00 90.38 211 SER A O 1
ATOM 1747 N N . SER A 1 212 ? -20.746 11.057 32.227 1.00 91.19 212 SER A N 1
ATOM 1748 C CA . SER A 1 212 ? -20.176 10.049 33.124 1.00 91.19 212 SER A CA 1
ATOM 1749 C C . SER A 1 212 ? -21.215 8.980 33.455 1.00 91.19 212 SER A C 1
ATOM 1751 O O . SER A 1 212 ? -22.285 9.300 33.965 1.00 91.19 212 SER A O 1
ATOM 1753 N N . GLY A 1 213 ? -20.866 7.718 33.214 1.00 90.06 213 GL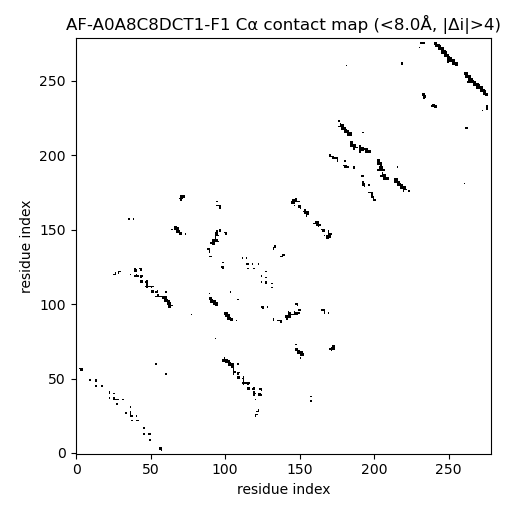Y A N 1
ATOM 1754 C CA . GLY A 1 213 ? -21.749 6.570 33.423 1.00 90.06 213 GLY A CA 1
ATOM 1755 C C . GLY A 1 213 ? -22.402 6.046 32.146 1.00 90.06 213 GLY A C 1
ATOM 1756 O O . GLY A 1 213 ? -22.858 4.909 32.156 1.00 90.06 213 GLY A O 1
ATOM 1757 N N . ASN A 1 214 ? -22.392 6.812 31.048 1.00 92.81 214 ASN A N 1
ATOM 1758 C CA . ASN A 1 214 ? -22.770 6.254 29.756 1.00 92.81 214 ASN A CA 1
ATOM 1759 C C . ASN A 1 214 ? -21.703 5.287 29.234 1.00 92.81 214 ASN A C 1
ATOM 1761 O O . ASN A 1 214 ? -20.509 5.434 29.511 1.00 92.81 214 ASN A O 1
ATOM 1765 N N . HIS A 1 215 ? -22.142 4.332 28.425 1.00 91.88 215 HIS A N 1
ATOM 1766 C CA . HIS A 1 215 ? -21.323 3.250 27.905 1.00 91.88 215 HIS A CA 1
ATOM 1767 C C . HIS A 1 215 ? -21.674 2.872 26.460 1.00 91.88 215 HIS A C 1
ATOM 1769 O O . HIS A 1 215 ? -22.767 3.116 25.938 1.00 91.88 215 HIS A O 1
ATOM 1775 N N . LEU A 1 216 ? -20.708 2.230 25.814 1.00 92.81 216 LEU A N 1
ATOM 1776 C CA . LEU A 1 216 ? -20.909 1.434 24.616 1.00 92.81 216 LEU A CA 1
ATOM 1777 C C . LEU A 1 216 ? -20.419 0.028 24.947 1.00 92.81 216 LEU A C 1
ATOM 1779 O O . LEU A 1 216 ? -19.271 -0.154 25.347 1.00 92.81 216 LEU A O 1
ATOM 1783 N N . THR A 1 217 ? -21.299 -0.949 24.789 1.00 92.38 217 THR A N 1
ATOM 1784 C CA . THR A 1 217 ? -21.076 -2.334 25.189 1.00 92.38 217 THR A CA 1
ATOM 1785 C C . THR A 1 217 ? -21.057 -3.219 23.959 1.00 92.38 217 THR A C 1
ATOM 1787 O O . THR A 1 217 ? -21.953 -3.160 23.117 1.00 92.38 217 THR A O 1
ATOM 1790 N N . VAL A 1 218 ? -20.033 -4.064 23.876 1.00 92.62 218 VAL A N 1
ATOM 1791 C CA . VAL A 1 218 ? -19.886 -5.080 22.837 1.00 92.62 218 VAL A CA 1
ATOM 1792 C C . VAL A 1 218 ? -20.018 -6.453 23.478 1.00 92.62 218 VAL A C 1
ATOM 1794 O O . VAL A 1 218 ? -19.234 -6.817 24.354 1.00 92.62 218 VAL A O 1
ATOM 1797 N N . THR A 1 219 ? -20.990 -7.236 23.022 1.00 91.38 219 THR A N 1
ATOM 1798 C CA . THR A 1 219 ? -21.236 -8.595 23.508 1.00 91.38 219 THR A CA 1
ATOM 1799 C C . THR A 1 219 ? -20.902 -9.602 22.417 1.00 91.38 219 THR A C 1
ATOM 1801 O O . THR A 1 219 ? -21.625 -9.719 21.430 1.00 91.38 219 THR A O 1
ATOM 1804 N N . PHE A 1 220 ? -19.813 -10.356 22.585 1.00 91.50 220 PHE A N 1
ATOM 1805 C CA . PHE A 1 220 ? -19.434 -11.403 21.634 1.00 91.50 220 PHE A CA 1
ATOM 1806 C C . PHE A 1 220 ? -20.482 -12.524 21.578 1.00 91.50 220 PHE A C 1
ATOM 1808 O O . PHE A 1 220 ? -20.937 -13.015 22.611 1.00 91.50 220 PHE A O 1
ATOM 1815 N N . LYS A 1 221 ? -20.818 -12.983 20.367 1.00 88.94 221 LYS A N 1
ATOM 1816 C CA . LYS A 1 221 ? -21.787 -14.078 20.149 1.00 88.94 221 LYS A CA 1
ATOM 1817 C C . LYS A 1 221 ? -21.249 -15.448 20.554 1.00 88.94 221 LYS A C 1
ATOM 1819 O O . LYS A 1 221 ? -22.017 -16.361 20.847 1.00 88.94 221 LYS A O 1
ATOM 1824 N N . HIS A 1 222 ? -19.928 -15.591 20.572 1.00 87.81 222 HIS A N 1
ATOM 1825 C CA . HIS A 1 222 ? -19.222 -16.797 20.987 1.00 87.81 222 HIS A CA 1
ATOM 1826 C C . HIS A 1 222 ? -18.098 -16.425 21.960 1.00 87.81 222 HIS A C 1
ATOM 1828 O O . HIS A 1 222 ? -17.624 -15.291 21.910 1.00 87.81 222 HIS A O 1
ATOM 1834 N N . PRO A 1 223 ? -17.641 -17.345 22.830 1.00 87.62 223 PRO A N 1
ATOM 1835 C CA . PRO A 1 223 ? -16.466 -17.105 23.662 1.00 87.62 223 PRO A CA 1
ATOM 1836 C C . PRO A 1 223 ? -15.238 -16.752 22.807 1.00 87.62 223 PRO A C 1
ATOM 1838 O O . PRO A 1 223 ? -14.878 -17.499 21.898 1.00 87.62 223 PRO A O 1
ATOM 1841 N N . VAL A 1 224 ? -14.594 -15.621 23.107 1.00 88.56 224 VAL A N 1
ATOM 1842 C CA . VAL A 1 224 ? -13.398 -15.125 22.406 1.00 88.56 224 VAL A CA 1
ATOM 1843 C C . VAL A 1 224 ? -12.261 -14.950 23.408 1.00 88.56 224 VAL A C 1
ATOM 1845 O O . VAL A 1 224 ? -12.463 -14.429 24.502 1.00 88.56 224 VAL A O 1
ATOM 1848 N N . VAL A 1 225 ? -11.048 -15.351 23.020 1.00 89.12 225 VAL A N 1
ATOM 1849 C CA . VAL A 1 225 ? -9.826 -15.012 23.762 1.00 89.12 225 VAL A CA 1
ATOM 1850 C C . VAL A 1 225 ? -9.381 -13.616 23.335 1.00 89.12 225 VAL A C 1
ATOM 1852 O O . VAL A 1 225 ? -8.847 -13.437 22.242 1.00 89.12 225 VAL A O 1
ATOM 1855 N N . VAL A 1 226 ? -9.623 -12.621 24.187 1.00 88.06 226 VAL A N 1
ATOM 1856 C CA . VAL A 1 226 ? -9.227 -11.231 23.932 1.00 88.06 226 VAL A CA 1
ATOM 1857 C C . VAL A 1 226 ? -7.754 -11.050 24.300 1.00 88.06 226 VAL A C 1
ATOM 1859 O O . VAL A 1 226 ? -7.382 -11.188 25.462 1.00 88.06 226 VAL A O 1
ATOM 1862 N N . THR A 1 227 ? -6.909 -10.751 23.312 1.00 86.69 227 THR A N 1
ATOM 1863 C CA . THR A 1 227 ? -5.462 -10.524 23.504 1.00 86.69 227 THR A CA 1
ATOM 1864 C C . THR A 1 227 ? -5.072 -9.050 23.463 1.00 86.69 227 THR A C 1
ATOM 1866 O O . THR A 1 227 ? -4.069 -8.666 24.057 1.00 86.69 227 THR A O 1
ATOM 1869 N N . SER A 1 228 ? -5.853 -8.225 22.765 1.00 85.56 228 SER A N 1
ATOM 1870 C CA . SER A 1 228 ? -5.663 -6.781 22.648 1.00 85.56 228 SER A CA 1
ATOM 1871 C C . SER A 1 228 ? -7.009 -6.106 22.395 1.00 85.56 228 SER A C 1
ATOM 1873 O O . SER A 1 228 ? -7.877 -6.684 21.738 1.00 85.56 228 SER A O 1
ATOM 1875 N N . ILE A 1 229 ? -7.168 -4.886 22.905 1.00 87.19 229 ILE A N 1
ATOM 1876 C CA . ILE A 1 229 ? -8.319 -4.021 22.646 1.00 87.19 229 ILE A CA 1
ATOM 1877 C C . ILE A 1 229 ? -7.776 -2.679 22.167 1.00 87.19 229 ILE A C 1
ATOM 1879 O O . ILE A 1 229 ? -6.978 -2.043 22.855 1.00 87.19 229 ILE A O 1
ATOM 1883 N N . THR A 1 230 ? -8.238 -2.238 21.003 1.00 86.69 230 THR A N 1
ATOM 1884 C CA . THR A 1 230 ? -7.918 -0.921 20.455 1.00 86.69 230 THR A CA 1
ATOM 1885 C C . THR A 1 230 ? -9.207 -0.129 20.331 1.00 86.69 230 THR A C 1
ATOM 1887 O O . THR A 1 230 ? -10.162 -0.586 19.710 1.00 86.69 230 THR A O 1
ATOM 1890 N N . VAL A 1 231 ? -9.239 1.052 20.944 1.00 87.31 231 VAL A N 1
ATOM 1891 C CA . VAL A 1 231 ? -10.390 1.956 20.900 1.00 87.31 231 VAL A CA 1
ATOM 1892 C C . VAL A 1 231 ? -9.963 3.214 20.160 1.00 87.31 231 VAL A C 1
ATOM 1894 O O . VAL A 1 231 ? -9.116 3.963 20.644 1.00 87.31 231 VAL A O 1
ATOM 1897 N N . VAL A 1 232 ? -10.548 3.434 18.985 1.00 83.44 232 VAL A N 1
ATOM 1898 C CA . VAL A 1 232 ? -10.313 4.626 18.166 1.00 83.44 232 VAL A CA 1
ATOM 1899 C C . VAL A 1 232 ? -11.521 5.540 18.313 1.00 83.44 232 VAL A C 1
ATOM 1901 O O . VAL A 1 232 ? -12.654 5.123 18.085 1.00 83.44 232 VAL A O 1
ATOM 1904 N N . THR A 1 233 ? -11.292 6.781 18.737 1.00 85.19 233 THR A N 1
ATOM 1905 C CA . THR A 1 233 ? -12.358 7.772 18.929 1.00 85.19 233 THR A CA 1
ATOM 1906 C C . THR A 1 233 ? -11.944 9.120 18.359 1.00 85.19 233 THR A C 1
ATOM 1908 O O . THR A 1 233 ? -10.770 9.365 18.101 1.00 85.19 233 THR A O 1
ATOM 1911 N N . GLY A 1 234 ? -12.915 10.014 18.195 1.00 80.00 234 GLY A N 1
ATOM 1912 C CA . GLY A 1 234 ? -12.678 11.365 17.709 1.00 80.00 234 GLY A CA 1
ATOM 1913 C C . GLY A 1 234 ? -12.713 11.489 16.185 1.00 80.00 234 GLY A C 1
ATOM 1914 O O . GLY A 1 234 ? -12.551 10.525 15.443 1.00 80.00 234 GLY A O 1
ATOM 1915 N N . SER A 1 235 ? -12.975 12.709 15.722 1.00 73.88 235 SER A N 1
ATOM 1916 C CA . SER A 1 235 ? -13.035 13.054 14.296 1.00 73.88 235 SER A CA 1
ATOM 1917 C C . SER A 1 235 ? -11.696 13.594 13.787 1.00 73.88 235 SER A C 1
ATOM 1919 O O . SER A 1 235 ? -10.975 14.280 14.515 1.00 73.88 235 SER A O 1
ATOM 1921 N N . ALA A 1 236 ? -11.389 13.362 12.505 1.00 64.94 236 ALA A N 1
ATOM 1922 C CA . ALA A 1 236 ? -10.197 13.917 11.850 1.00 64.94 236 ALA A CA 1
ATOM 1923 C C . ALA A 1 236 ? -10.172 15.459 11.867 1.00 64.94 236 ALA A C 1
ATOM 1925 O O . ALA A 1 236 ? -9.111 16.068 11.969 1.00 64.94 236 ALA A O 1
ATOM 1926 N N . GLU A 1 237 ? -11.345 16.096 11.828 1.00 66.44 237 GLU A N 1
ATOM 1927 C CA . GLU A 1 237 ? -11.501 17.553 11.941 1.00 66.44 237 GLU A CA 1
ATOM 1928 C C . GLU A 1 237 ? -11.288 18.073 13.372 1.00 66.44 237 GLU A C 1
ATOM 1930 O O . GLU A 1 237 ? -11.199 19.279 13.598 1.00 66.44 237 GLU A O 1
ATOM 1935 N N . GLY A 1 238 ? -11.233 17.172 14.356 1.00 65.38 238 GLY A N 1
ATOM 1936 C CA . GLY A 1 238 ? -10.960 17.486 15.751 1.00 65.38 238 GLY A CA 1
ATOM 1937 C C . GLY A 1 238 ? -12.109 18.146 16.511 1.00 65.38 238 GLY A C 1
ATOM 1938 O O . GLY A 1 238 ? -11.878 18.540 17.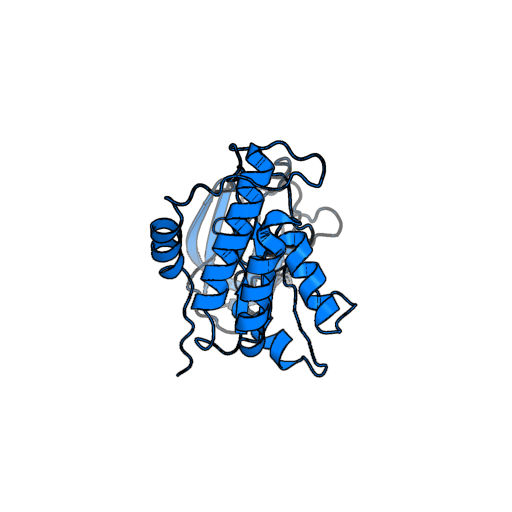652 1.00 65.38 238 GLY A O 1
ATOM 1939 N N . ARG A 1 239 ? -13.306 18.267 15.923 1.00 74.25 239 ARG A N 1
ATOM 1940 C CA . ARG A 1 239 ? -14.472 18.915 16.553 1.00 74.25 239 ARG A CA 1
ATOM 1941 C C . ARG A 1 239 ? -15.165 18.011 17.566 1.00 74.25 239 ARG A C 1
ATOM 1943 O O . ARG A 1 239 ? -15.426 18.435 18.685 1.00 74.25 239 ARG A O 1
ATOM 1950 N N . ASP A 1 240 ? -15.391 16.760 17.187 1.00 80.69 240 ASP A N 1
ATOM 1951 C CA . ASP A 1 240 ? -15.975 15.748 18.063 1.00 80.69 240 ASP A CA 1
ATOM 1952 C C . ASP A 1 240 ? -14.861 14.914 18.693 1.00 80.69 240 ASP A C 1
ATOM 1954 O O . ASP A 1 240 ? -14.077 14.291 17.969 1.00 80.69 240 ASP A O 1
ATOM 1958 N N . ARG A 1 241 ? -14.758 14.936 20.029 1.00 79.12 241 ARG A N 1
ATOM 1959 C CA . ARG A 1 241 ? -13.724 14.228 20.800 1.00 79.12 241 ARG A CA 1
ATOM 1960 C C . ARG A 1 241 ? -14.295 13.639 22.083 1.00 79.12 241 ARG A C 1
ATOM 1962 O O . ARG A 1 241 ? -15.043 14.302 22.798 1.00 79.12 241 ARG A O 1
ATOM 1969 N N . LEU A 1 242 ? -13.867 12.420 22.397 1.00 85.06 242 LEU A N 1
ATOM 1970 C CA . LEU A 1 242 ? -14.058 11.812 23.707 1.00 85.06 242 LEU A CA 1
ATOM 1971 C C . LEU A 1 242 ? -12.808 12.091 24.550 1.00 85.06 242 LEU A C 1
ATOM 1973 O O . LEU A 1 242 ? -11.704 11.730 24.150 1.00 85.06 242 LEU A O 1
ATOM 1977 N N . ALA A 1 243 ? -12.968 12.770 25.687 1.00 83.62 243 ALA A N 1
ATOM 1978 C CA . ALA A 1 243 ? -11.831 13.164 26.524 1.00 83.62 243 ALA A CA 1
ATOM 1979 C C . ALA A 1 243 ? -11.159 11.947 27.177 1.00 83.62 243 ALA A C 1
ATOM 1981 O O . ALA A 1 243 ? -9.940 11.767 27.106 1.00 83.62 243 ALA A O 1
ATOM 1982 N N . SER A 1 244 ? -11.972 11.096 27.796 1.00 88.00 244 SER A N 1
ATOM 1983 C CA . SER A 1 244 ? -11.532 9.824 28.340 1.00 88.00 244 SER A CA 1
ATOM 1984 C C . SER A 1 244 ? -12.688 8.838 28.462 1.00 88.00 244 SER A C 1
ATOM 1986 O O . SER A 1 244 ? -13.852 9.228 28.552 1.00 88.00 244 SER A O 1
ATOM 1988 N N . ALA A 1 245 ? -12.348 7.555 28.481 1.00 90.94 245 ALA A N 1
ATOM 1989 C CA . ALA A 1 245 ? -13.249 6.470 28.833 1.00 90.94 245 ALA A CA 1
ATOM 1990 C C . ALA A 1 245 ? -12.475 5.355 29.531 1.00 90.94 245 ALA A C 1
ATOM 1992 O O . ALA A 1 245 ? -11.303 5.110 29.236 1.00 90.94 245 ALA A O 1
ATOM 1993 N N . THR A 1 246 ? -13.141 4.664 30.445 1.00 93.88 246 THR A N 1
ATOM 1994 C CA . THR A 1 246 ? -12.625 3.424 31.021 1.00 93.88 246 THR A CA 1
ATOM 1995 C C . THR A 1 246 ? -12.987 2.267 30.102 1.00 93.88 246 THR A C 1
ATOM 1997 O O . THR A 1 246 ? -14.107 2.210 29.599 1.00 93.88 246 THR A O 1
ATOM 2000 N N . VAL A 1 247 ? -12.045 1.354 29.882 1.00 94.00 247 VAL A N 1
ATOM 2001 C CA . VAL A 1 247 ? -12.298 0.110 29.154 1.00 94.00 247 VAL A CA 1
ATOM 2002 C C . VAL A 1 247 ? -12.408 -1.013 30.173 1.00 94.00 247 VAL A C 1
ATOM 2004 O O . VAL A 1 247 ? -11.506 -1.208 30.992 1.00 94.00 247 VAL A O 1
ATOM 2007 N N . GLU A 1 248 ? -13.516 -1.747 30.120 1.00 94.25 248 GLU A N 1
ATOM 2008 C CA . GLU A 1 248 ? -13.800 -2.861 31.020 1.00 94.25 248 GLU A CA 1
ATOM 2009 C C . GLU A 1 248 ? -14.061 -4.140 30.226 1.00 94.25 248 GLU A C 1
ATOM 2011 O O . GLU A 1 248 ? -14.680 -4.114 29.162 1.00 94.25 248 GLU A O 1
ATOM 2016 N N . LEU A 1 249 ? -13.581 -5.267 30.747 1.00 93.06 249 LEU A N 1
ATOM 2017 C CA . LEU A 1 249 ? -13.840 -6.593 30.203 1.00 93.06 249 LEU A CA 1
ATOM 2018 C C . LEU A 1 249 ? -14.862 -7.308 31.083 1.00 93.06 249 LEU A C 1
ATOM 2020 O O . LEU A 1 249 ? -14.617 -7.527 32.269 1.00 93.06 249 LEU A O 1
ATOM 2024 N N . GLY A 1 250 ? -16.004 -7.651 30.491 1.00 91.00 250 GLY A N 1
ATOM 2025 C CA . GLY A 1 250 ? -17.082 -8.365 31.164 1.00 91.00 250 GLY A CA 1
ATOM 2026 C C . GLY A 1 250 ? -16.911 -9.885 31.102 1.00 91.00 250 GLY A C 1
ATOM 2027 O O . GLY A 1 250 ? -16.602 -10.427 30.039 1.00 91.00 250 GLY A O 1
ATOM 2028 N N . LEU A 1 251 ? -17.143 -10.577 32.219 1.00 87.38 251 LEU A N 1
ATOM 2029 C CA . LEU A 1 251 ? -17.226 -12.039 32.298 1.00 87.38 251 LEU A CA 1
ATOM 2030 C C . LEU A 1 251 ? -18.620 -12.487 32.754 1.00 87.38 251 LEU A C 1
ATOM 2032 O O . LEU A 1 251 ? -19.341 -11.766 33.443 1.00 87.38 251 LEU A O 1
ATOM 2036 N N . HIS A 1 252 ? -18.977 -13.722 32.391 1.00 86.12 252 HIS A N 1
ATOM 2037 C CA . HIS A 1 252 ? -20.242 -14.361 32.769 1.00 86.12 252 HIS A CA 1
ATOM 2038 C C . HIS A 1 252 ? -21.476 -13.571 32.279 1.00 86.12 252 HIS A C 1
ATOM 2040 O O . HIS A 1 252 ? -22.143 -12.900 33.071 1.00 86.12 252 HIS A O 1
ATOM 2046 N N . PRO A 1 253 ? -21.788 -13.632 30.967 1.00 81.25 253 PRO A N 1
ATOM 2047 C CA . PRO A 1 253 ? -22.876 -12.858 30.381 1.00 81.25 253 PRO A CA 1
ATOM 2048 C C . PRO A 1 253 ? -24.245 -13.255 30.951 1.00 81.25 253 PRO A C 1
ATOM 2050 O O . PRO A 1 253 ? -24.542 -14.436 31.142 1.00 81.25 253 PRO A O 1
ATOM 2053 N N . VAL A 1 254 ? -25.092 -12.259 31.194 1.00 83.75 254 VAL A N 1
ATOM 2054 C CA . VAL A 1 254 ? -26.455 -12.380 31.723 1.00 83.75 254 VAL A CA 1
ATOM 2055 C C . VAL A 1 254 ? -27.411 -11.480 30.948 1.00 83.75 254 VAL A C 1
ATOM 2057 O O . VAL A 1 254 ? -27.065 -10.376 30.538 1.00 83.75 254 VAL A O 1
ATOM 2060 N N . THR A 1 255 ? -28.644 -11.934 30.755 1.00 75.56 255 THR A N 1
ATOM 2061 C CA . THR A 1 255 ? -29.687 -11.130 30.108 1.00 75.56 255 THR A CA 1
ATOM 2062 C C . THR A 1 255 ? -30.217 -10.074 31.076 1.00 75.56 255 THR A C 1
ATOM 2064 O O . THR A 1 255 ? -30.568 -10.393 32.216 1.00 75.56 255 THR A O 1
ATOM 2067 N N . GLU A 1 256 ? -30.301 -8.818 30.640 1.00 69.12 256 GLU A N 1
ATOM 2068 C CA . GLU A 1 256 ? -30.868 -7.754 31.465 1.00 69.12 256 GLU A CA 1
ATOM 2069 C C . GLU A 1 256 ? -32.370 -7.948 31.686 1.00 69.12 256 GLU A C 1
ATOM 2071 O O . GLU A 1 256 ? -33.141 -8.210 30.762 1.00 69.12 256 GLU A O 1
ATOM 2076 N N . LYS A 1 257 ? -32.806 -7.741 32.934 1.00 58.06 257 LYS A N 1
ATOM 2077 C CA . LYS A 1 257 ? -34.214 -7.874 33.345 1.00 58.06 257 LYS A CA 1
ATOM 2078 C C . LYS A 1 257 ? -35.140 -6.841 32.690 1.00 58.06 257 LYS A C 1
ATOM 2080 O O . LYS A 1 257 ? -36.349 -7.043 32.669 1.00 58.06 257 LYS A O 1
ATOM 2085 N N . THR A 1 258 ? -34.586 -5.747 32.173 1.00 59.41 258 THR A N 1
ATOM 2086 C CA . THR A 1 258 ? -35.293 -4.636 31.517 1.00 59.41 258 THR A CA 1
ATOM 2087 C C . THR A 1 258 ? -35.473 -4.827 30.008 1.00 59.41 258 THR A C 1
ATOM 2089 O O . THR A 1 258 ? -36.113 -3.995 29.373 1.00 59.41 258 THR A O 1
ATOM 2092 N N . GLY A 1 259 ? -34.952 -5.917 29.424 1.00 54.12 259 GLY A N 1
ATOM 2093 C CA . GLY A 1 259 ? -35.094 -6.222 27.994 1.00 54.12 259 GLY A CA 1
ATOM 2094 C C . GLY A 1 259 ? -34.197 -5.395 27.062 1.00 54.12 259 GLY A C 1
ATOM 2095 O O . GLY A 1 259 ? -34.364 -5.467 25.848 1.00 54.12 259 GLY A O 1
ATOM 2096 N N . SER A 1 260 ? -33.256 -4.623 27.612 1.00 55.44 260 SER A N 1
ATOM 2097 C CA . SER A 1 260 ? -32.365 -3.706 26.885 1.00 55.44 260 SER A CA 1
ATOM 2098 C C . SER A 1 260 ? -31.094 -4.353 26.320 1.00 55.44 260 SER A C 1
ATOM 2100 O O . SER A 1 260 ? -30.470 -3.756 25.447 1.00 55.44 260 SER A O 1
ATOM 2102 N N . GLY A 1 261 ? -30.727 -5.571 26.742 1.00 64.81 261 GLY A N 1
ATOM 2103 C CA . GLY A 1 261 ? -29.565 -6.267 26.185 1.00 64.81 261 GLY A CA 1
ATOM 2104 C C . GLY A 1 261 ? -29.000 -7.401 27.042 1.00 64.81 261 GLY A C 1
ATOM 2105 O O . GLY A 1 261 ? -29.663 -7.946 27.928 1.00 64.81 261 GLY A O 1
ATOM 2106 N N . THR A 1 262 ? -27.752 -7.766 26.741 1.00 73.25 262 THR A N 1
ATOM 2107 C CA . THR A 1 262 ? -26.935 -8.712 27.514 1.00 73.25 262 THR A CA 1
ATOM 2108 C C . THR A 1 262 ? -25.847 -7.923 28.240 1.00 73.25 262 THR A C 1
ATOM 2110 O O . THR A 1 262 ? -25.126 -7.153 27.613 1.00 73.25 262 THR A O 1
ATOM 2113 N N . THR A 1 263 ? -25.725 -8.114 29.549 1.00 79.44 263 THR A N 1
ATOM 2114 C CA . THR A 1 263 ? -24.674 -7.532 30.398 1.00 79.44 263 THR A CA 1
ATOM 2115 C C . THR A 1 263 ? -23.808 -8.645 30.996 1.00 79.44 263 THR A C 1
ATOM 2117 O O . THR A 1 263 ? -23.958 -9.804 30.618 1.00 79.44 263 THR A O 1
ATOM 2120 N N . CYS A 1 264 ? -22.869 -8.332 31.883 1.00 84.19 264 CYS A N 1
ATOM 2121 C CA . CYS A 1 264 ? -21.985 -9.296 32.545 1.00 84.19 264 CYS A CA 1
ATOM 2122 C C . CYS A 1 264 ? -22.139 -9.218 34.068 1.00 84.19 264 CYS A C 1
ATOM 2124 O O . CYS A 1 264 ? -22.512 -8.176 34.604 1.00 84.19 264 CYS A O 1
ATOM 2126 N N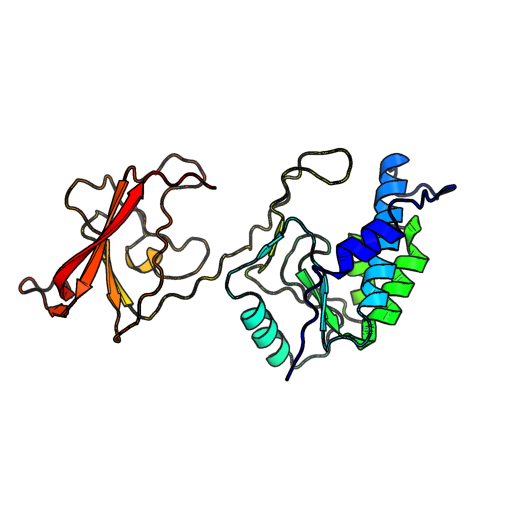 . GLN A 1 265 ? -21.883 -10.324 34.771 1.00 84.25 265 GLN A N 1
ATOM 2127 C CA . GLN A 1 265 ? -21.904 -10.327 36.243 1.00 84.25 265 GLN A CA 1
ATOM 2128 C C . GLN A 1 265 ? -20.678 -9.626 36.825 1.00 84.25 265 GLN A C 1
ATOM 2130 O O . GLN A 1 265 ? -20.766 -8.992 37.874 1.00 84.25 265 GLN A O 1
ATOM 2135 N N . GLU A 1 266 ? -19.546 -9.749 36.139 1.00 88.81 266 GLU A N 1
ATOM 2136 C CA . GLU A 1 266 ? -18.259 -9.240 36.588 1.00 88.81 266 GLU A CA 1
ATOM 2137 C C . GLU A 1 266 ? -17.642 -8.378 35.495 1.00 88.81 266 GLU A C 1
ATOM 2139 O O . GLU A 1 266 ? -17.697 -8.739 34.319 1.00 88.81 266 GLU A O 1
ATOM 2144 N N . PHE A 1 267 ? -17.040 -7.259 35.892 1.00 90.94 267 PHE A N 1
ATOM 2145 C CA . PHE A 1 267 ? -16.308 -6.358 35.010 1.00 90.94 267 PHE A CA 1
ATOM 2146 C C . PHE A 1 267 ? -14.918 -6.100 35.583 1.00 90.94 267 PHE A C 1
ATOM 2148 O O . PHE A 1 267 ? -14.759 -5.830 36.775 1.00 90.94 267 PHE A O 1
ATOM 2155 N N . TYR A 1 268 ? -13.911 -6.167 34.719 1.00 92.44 268 TYR A N 1
ATOM 2156 C CA . TYR A 1 268 ? -12.521 -5.899 35.064 1.00 92.44 268 TYR A CA 1
ATOM 2157 C C . TYR A 1 268 ? -12.030 -4.686 34.294 1.00 92.44 268 TYR A C 1
ATOM 2159 O O . TYR A 1 268 ? -12.083 -4.670 33.067 1.00 92.44 268 TYR A O 1
ATOM 2167 N N . ASN A 1 269 ? -11.502 -3.690 34.999 1.00 93.19 269 ASN A N 1
ATOM 2168 C CA . ASN A 1 269 ? -10.841 -2.560 34.360 1.00 93.19 269 ASN A CA 1
ATOM 2169 C C . ASN A 1 269 ? -9.566 -3.041 33.654 1.00 93.19 269 ASN A C 1
ATOM 2171 O O . ASN A 1 269 ? -8.670 -3.595 34.294 1.00 93.19 269 ASN A O 1
ATOM 2175 N N . VAL A 1 270 ? -9.495 -2.828 32.343 1.00 92.38 270 VAL A N 1
ATOM 2176 C CA . VAL A 1 270 ? -8.350 -3.223 31.506 1.00 92.38 270 VAL A CA 1
ATOM 2177 C C . VAL A 1 270 ? -7.569 -2.023 30.974 1.00 92.38 270 VAL A C 1
ATOM 2179 O O . VAL A 1 270 ? -6.538 -2.196 30.326 1.00 92.38 270 VAL A O 1
ATOM 2182 N N . GLY A 1 271 ? -8.017 -0.801 31.261 1.00 90.94 271 GLY A N 1
ATOM 2183 C CA . GLY A 1 271 ? -7.305 0.410 30.886 1.00 90.94 271 GLY A CA 1
ATOM 2184 C C . GLY A 1 271 ? -8.187 1.648 30.811 1.00 90.94 271 GLY A C 1
ATOM 2185 O O . GLY A 1 271 ? -9.396 1.622 31.044 1.00 90.94 271 GLY A O 1
ATOM 2186 N N . ILE A 1 272 ? -7.548 2.760 30.457 1.00 88.94 272 ILE A N 1
ATOM 2187 C CA . ILE A 1 272 ? -8.209 4.043 30.227 1.00 88.94 272 ILE A CA 1
ATOM 2188 C C . ILE A 1 272 ? -7.844 4.499 28.817 1.00 88.94 272 ILE A C 1
ATOM 2190 O O . ILE A 1 272 ? -6.669 4.692 28.510 1.00 88.94 272 ILE A O 1
ATOM 2194 N N . CYS A 1 273 ? -8.853 4.712 27.980 1.00 81.00 273 CYS A N 1
ATOM 2195 C CA . CYS A 1 273 ? -8.716 5.463 26.743 1.00 81.00 273 CYS A CA 1
ATOM 2196 C C . CYS A 1 273 ? -8.643 6.949 27.119 1.00 81.00 273 CYS A C 1
ATOM 2198 O O . CYS A 1 273 ? -9.577 7.479 27.720 1.00 81.00 273 CYS A O 1
ATOM 2200 N N . ARG A 1 274 ? -7.519 7.612 26.842 1.00 77.19 274 ARG A N 1
ATOM 2201 C CA . ARG A 1 274 ? -7.336 9.063 27.015 1.00 77.19 274 ARG A CA 1
ATOM 2202 C C . ARG A 1 274 ? -6.947 9.638 25.671 1.00 77.19 274 ARG A C 1
ATOM 2204 O O . ARG A 1 274 ? -6.159 8.989 24.999 1.00 77.19 274 ARG A O 1
ATOM 2211 N N . GLU A 1 275 ? -7.495 10.805 25.336 1.00 61.62 275 GLU A N 1
ATOM 2212 C CA . GLU A 1 275 ? -7.170 11.616 24.154 1.00 61.62 275 GLU A CA 1
ATOM 2213 C C . GLU A 1 275 ? -6.687 10.816 22.933 1.00 61.62 275 GLU A C 1
ATOM 2215 O O . GLU A 1 275 ? -5.512 10.474 22.812 1.00 61.62 275 GLU A O 1
ATOM 2220 N N . ALA A 1 276 ? -7.584 10.597 21.968 1.00 46.84 276 ALA A N 1
ATOM 2221 C CA . ALA A 1 276 ? -7.200 10.184 20.624 1.00 46.84 276 ALA A CA 1
ATOM 2222 C C . ALA A 1 276 ? -6.411 11.313 19.931 1.00 46.84 276 ALA A C 1
ATOM 2224 O O . ALA A 1 276 ? -6.942 12.112 19.158 1.00 46.84 276 ALA A O 1
ATOM 2225 N N . GLY A 1 277 ? -5.130 11.422 20.266 1.00 35.06 277 GLY A N 1
ATOM 2226 C CA . GLY A 1 277 ? -4.134 12.019 19.400 1.00 35.06 277 GLY A CA 1
ATOM 2227 C C . GLY A 1 277 ? -3.758 10.970 18.369 1.00 35.06 277 GLY A C 1
ATOM 2228 O O . GLY A 1 277 ? -3.395 9.856 18.732 1.00 35.06 277 GLY A O 1
ATOM 2229 N N . TRP A 1 278 ? -3.863 11.318 17.090 1.00 30.59 278 TRP A N 1
ATOM 2230 C CA . TRP A 1 278 ? -3.170 10.590 16.038 1.00 30.59 278 TRP A CA 1
ATOM 2231 C C . TRP A 1 278 ? -1.683 10.532 16.425 1.00 30.59 278 TRP A C 1
ATOM 2233 O O . TRP A 1 278 ? -1.009 11.563 16.383 1.00 30.59 278 TRP A O 1
ATOM 2243 N N . THR A 1 279 ? -1.197 9.375 16.875 1.00 27.92 279 THR A N 1
ATOM 2244 C CA . THR A 1 279 ? 0.236 9.051 16.842 1.00 27.92 279 THR A CA 1
ATOM 2245 C C . THR A 1 279 ? 0.513 8.248 15.596 1.00 27.92 279 THR A C 1
ATOM 2247 O O . THR A 1 279 ? -0.199 7.233 15.423 1.00 27.92 279 THR A O 1
#

Solvent-accessible surface area (backbone atoms only — not comparable to full-atom values): 16778 Å² total; per-residue (Å²): 137,85,69,75,79,72,66,74,72,52,52,61,55,48,51,64,70,52,74,77,64,82,79,74,90,71,62,87,49,94,87,51,55,70,68,57,47,45,49,36,25,48,51,16,42,54,48,15,55,53,37,44,69,51,42,78,60,44,75,59,44,73,38,71,71,94,45,54,48,65,19,81,44,39,70,61,50,53,50,52,53,62,71,67,54,85,67,92,77,51,50,42,28,29,27,84,54,72,59,35,36,33,35,32,52,25,86,50,23,61,58,52,15,49,50,32,50,75,40,17,61,69,53,49,52,47,57,50,61,58,48,51,26,41,75,62,73,34,80,71,85,52,65,50,82,59,12,32,39,36,66,66,48,58,49,34,93,66,88,60,42,76,47,81,73,72,51,91,52,49,40,72,50,58,84,68,78,66,57,53,49,45,53,78,43,49,65,40,85,89,27,41,51,54,28,57,66,42,68,60,85,94,40,40,52,35,65,49,84,78,52,95,87,60,52,74,48,76,42,62,77,57,96,73,89,83,88,78,88,86,86,88,59,57,45,95,88,63,78,53,71,61,68,65,46,78,40,66,51,68,42,70,77,41,74,44,93,84,76,84,49,74,47,50,80,42,75,40,83,76,49,70,53,60,57,70,65,94,123

Radius of gyration: 24.25 Å; Cα contacts (8 Å, |Δi|>4): 403; chains: 1; bounding box: 62×45×60 Å

pLDDT: mean 80.78, std 18.18, range [25.94, 97.75]

Sequence (279 aa):
MVGWSVGWLVRWLVRWLTSCFYILGLKRNFNDKADRVTFRSKQNVDYSFLVQFCTGRSLHYLQLEDDVSCSHHFLSAIRGHVQQMEVPWATLEFSALGYIGKLYHSEHLPLLSRFLFLFYQEMPCDFLFSHFRVLLTQSEVIRFTPSLFQHTGSYSSFLGTFNKLKDDDYEDLYTNPAADVYSDIPVYKEHVAAMAWSPGTGTFFWGRSPSSGNHLTVTFKHPVVVTSITVVTGSAEGRDRLASATVELGLHPVTEKTGSGTTCQEFYNVGICREAGWT

Secondary structure (DSSP, 8-state):
------THHHHHHHHHHHTT----SPPP-TT--HHHHHHHHHHHHHHHHHHHHHTTSSSEEEE--SSEEE-TTHHHHHHHHHHH--S--S-EES-SSTTTTEEEEGGGHHHHHHHHHHTTTTS-HHHHHHHHHHHTT--S-EE-SSBSEEE--SB-TTTTPBP----TTB-----PPSEEEEE-SPBPTT--GGGGTS-STT----BSS--TT--EEEEESS-----------S-TTSSS---EEEEEEEEEEEE-TTSS-EEEEEEEEEEEEE-----

Foldseek 3Di:
DADDPPCPVVCVVLCVVLVPDQDPPFDDDPVDDPLVLRVQLSVLLSVLVVLVVCAPVHQKDFDADPQKDFAPCNPVVVVVVVVPDPDDFQWEALFPPQRHGIMGGSVCSNVLSVQSNVCSRPDGPSVSVLVSRVVVVNPDHRYDFQRGMFRRDLADPRPRPGDPDGGPRHFNDDQDADWDKDWPFAFDDPQHRVLCRDGDPPRHTDGDPDDPPTDMDIGHPDDDDDPDDDDADADPVRPDDDAKDWDKDADQWDADPVNRGIGHPDIDTPDMDGDPDDD

Mean predicted aligned error: 13.95 Å

Nearest PDB structures (foldseek):
  4wlg-assembly2_B  TM=4.530E-01  e=8.809E+00  Mus musculus

=== Feature glossary ===
A reading guide for the features in this record.

Start from the sequence.

  · Sequence gives the chain of amino acids in standard one-letter code (A=alanine, C=cysteine, …, Y=tyrosine), read N→C. It is the only feature that is directly encoded by the gene; all structural features are derived from the folded form of this sequence.

Fold it, and you get atomic coordinates and the backbone conformation that goes with them.

  · Structure coordinates are given as an mmCIF _atom_site loop: one row per atom with element, residue name, chain id, sequence number, and x/y/z position in Å. Only the four main-chain atoms per residue are included here; side chains are omitted to keep the record compact.

  · Backbone dihedral angles. Every residue except chain termini has a φ (p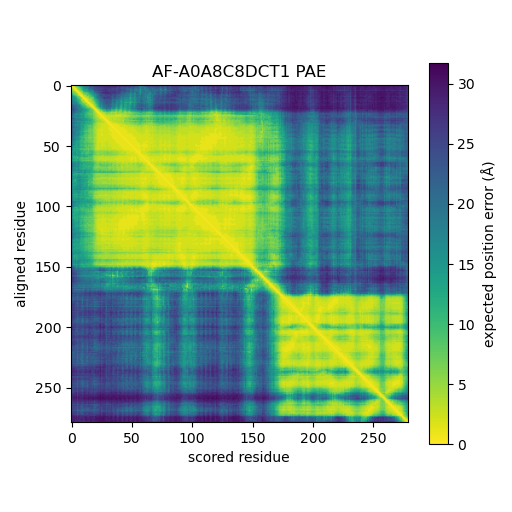receding-C → N → Cα → C) and a ψ (N → Cα → C → next-N). They are reported in degrees following the IUPAC sign convention. Secondary structure is essentially a statement about which (φ, ψ) basin each residue occupies.

  · Eight-state secondary structure (DSSP): H is the canonical α-helix, G the tighter 3₁₀-helix, I the wider π-helix; E/B are β-structure, T and S are turns and bends, and '-' is everything else. DSSP derives these from the pattern of main-chain N–H···O=C hydrogen bonds, not from the sequence.

  · SS3 is a coarse helix/strand/coil call (letters a/b/c) made by the P-SEA algorithm from inter-Cα distances and dihedrals. It is less detailed than DSSP but needs only Cα positions.

Summarize the fold with a handful of shape descriptors and a per-residue structural alphabet.

  · Radius of gyration (Rg) is the root-mean-square distance of Cα atoms from their centroid — a single number for overall size and compactness. A globular domain of N residues has Rg ≈ 2.2·N^0.38 Å; an extended or disordered chain has a much larger Rg. The Cα contact count is the number of residue pairs whose Cα atoms are within 8 Å and are more than four positions apart in sequence — a standard proxy for tertiary packing density. The bounding box is the smallest axis-aligned box enclosing all Cα atoms.

  · 3Di is Foldseek's structural alphabet. Each residue is assigned one of twenty discrete states based on how its Cα sits relative to its spatial (not sequential) neighbors. Aligning 3Di strings finds structural homologs roughly as well as full 3D superposition, but orders of magnitude faster.

  · Solvent-accessible surface area (SASA) is the area in Å² traced out by the centre of a 1.4 Å probe sphere (a water molecule) rolled over the protein's van der Waals surface (Shrake–Rupley / Lee–Richards construction). Buried residues have near-zero SASA; fully exposed residues can exceed 200 Å². The total SASA scales roughly with the number of surface residues.

Ask how reliable the model is.

  · For AlphaFold models, the B-factor field carries pLDDT — the model's own estimate of local accuracy on a 0–100 scale. Regions with pLDDT<50 should be treated as essentially unmodeled; they often correspond to intrinsically disordered segments.

  · For experimental (PDB) structures, the B-factor (temperature factor) quantifies the positional spread of each atom in the crystal — a combination of thermal vibration and static disorder — in units of Å². High B-factors mark flexible loops or poorly resolved regions; low B-factors mark the rigid, well-ordered core.

  · Predicted Aligned Error (PAE) is an AlphaFold confidence matrix: entry (i, j) is the expected error in the position of residue j, in ångströms, when the prediction is superimposed on the true structure at residue i. Low PAE within a block of residues means that block is internally rigid and well-predicted; high PAE between two blocks means their relative placement is uncertain even if each block individually is confident.

Place it in context: what it resembles, what it is annotated as, and how it looks.

  · Structural nearest neighbors (via Foldseek easy-search vs the PDB). Reported per hit: target PDB id, E-value, and alignment TM-score. A TM-score above ~0.5 is the conventional threshold for 'same fold'.

  · Functional annotations link the protein to curated databases. InterPro entries identify conserved domains and families by matching the sequence against member-database signatures (Pfam, PROSITE, CDD, …). Gene Ontology (GO) terms describe molecular function, biological process, and cellular component in a controlled vocabulary. CATH places the structure in a hierarchical fold classification (Class/Architecture/Topology/Homologous-superfamily). The organism is the source species.

  · The contact map is a binary N×N matrix image: pixel (i, j) is dark where Cα_i and Cα_j are within 8 Å and |i−j|>4. Because the |i−j|>4 filter removes local helical contacts, off-diagonal stripes parallel to the main diagonal indicate parallel β-sheets; stripes perpendicular to it indicate antiparallel β-sheets. The Ramachandran plot scatters every residue's (φ, ψ) pair against the sterically allowed regions. The PAE heatmap renders the predicted-aligned-error matrix.

  · Six rendered views show the 3D structure from the faces of a cube — i.e. along ±x, ±y, ±z. Rendering representation is drawn randomly per protein from cartoon (secondary-structure ribbons), sticks (backbone bonds), or molecular surface; coloring is either N→C rainbow (blue at the N-terminus through red at the C-terminus) or one color per chain.